Protein AF-A0A7S2EWA0-F1 (afdb_monomer_lite)

Foldseek 3Di:
DDDDDDDDDDDPPPPDDDDPDVVLVVLPPPDDPVDPPPCPPQAFAPPPPDDQVVCLPPQFQHATPVRHTLGQDPCRHPPCDPVNVVVVVVVCVVVVWDWDQDSRSNDIDTDDPLRVVLVVCVVVVHDSRPRDDPDDDDDDPDVVDDDPAPPPNVDDDDPCVVDPHPVVVVVVVVVVVCCVVVVDDVCCVVVVDVDPVVVVCVVVVPDPDDDDPDDPCVVVVVVVDPDDDDDDDDDDDDDDCQPPQADPPVLQDDPVVVVVQVVDDQVPRPVRPGRRDHDPDD

Secondary structure (DSSP, 8-state):
-----------S---PPPPPPHHHHHHTTSS--S---TTTTS-S----S--GGGGTTSSEEEE-TTS-EEEPPGGGSTTS-HHHHHHHHHHHHHHT-EEEEETTTTEEEEEPHHHHHHHHHHHTTS-SSTT--SS-----TTTTS--SS-TTTTSPPPGGGTSPPHHHHHHHHHHHHHHHTTSS-HHHHTTS-SSHHHHHHHHHT----------TTHHHHHHHS-PSS--PPP-PPPP-STT-SS--GGGSPPHHHHHHHHHS-TTT-TTTTPPP---S--

pLDDT: mean 79.08, std 14.12, range [32.75, 97.25]

Structure (mmCIF, N/CA/C/O backbone):
data_AF-A0A7S2EWA0-F1
#
_entry.id   AF-A0A7S2EWA0-F1
#
loop_
_atom_site.group_PDB
_atom_site.id
_atom_site.type_symbol
_atom_site.label_atom_id
_atom_site.label_alt_id
_atom_site.label_comp_id
_atom_site.label_asym_id
_atom_site.label_entity_id
_atom_site.label_seq_id
_atom_site.pdbx_PDB_ins_code
_atom_site.Cartn_x
_atom_site.Cartn_y
_atom_site.Cartn_z
_atom_site.occupancy
_atom_site.B_iso_or_equiv
_atom_site.auth_seq_id
_atom_site.auth_comp_id
_atom_site.auth_asym_id
_atom_site.auth_atom_id
_atom_site.pdbx_PDB_model_num
ATOM 1 N N . LYS A 1 1 ? 40.436 -30.927 36.018 1.00 39.81 1 LYS A N 1
ATOM 2 C CA . LYS A 1 1 ? 39.017 -31.352 35.899 1.00 39.81 1 LYS A CA 1
ATOM 3 C C . LYS A 1 1 ? 38.182 -30.257 36.559 1.00 39.81 1 LYS A C 1
ATOM 5 O O . LYS A 1 1 ? 38.238 -30.174 37.772 1.00 39.81 1 LYS A O 1
ATOM 10 N N . ALA A 1 2 ? 37.518 -29.340 35.874 1.00 38.59 2 ALA A N 1
ATOM 11 C CA . ALA A 1 2 ? 37.097 -29.286 34.483 1.00 38.59 2 ALA A CA 1
ATOM 12 C C . ALA A 1 2 ? 37.296 -27.857 33.948 1.00 38.59 2 ALA A C 1
ATOM 14 O O . ALA A 1 2 ? 37.004 -26.898 34.656 1.00 38.59 2 ALA A O 1
ATOM 15 N N . GLU A 1 3 ? 37.816 -27.757 32.730 1.00 32.75 3 GLU A N 1
ATOM 16 C CA . GLU A 1 3 ? 37.784 -26.552 31.903 1.00 32.75 3 GLU A CA 1
ATOM 17 C C . GLU A 1 3 ? 36.523 -26.650 31.039 1.00 32.75 3 GLU A C 1
ATOM 19 O O . GLU A 1 3 ? 36.230 -27.710 30.485 1.00 32.75 3 GLU A O 1
ATOM 24 N N . THR A 1 4 ? 35.740 -25.579 30.995 1.00 37.81 4 THR A N 1
ATOM 25 C CA . THR A 1 4 ? 34.587 -25.426 30.106 1.00 37.81 4 THR A CA 1
ATOM 26 C C . THR A 1 4 ? 35.035 -24.606 28.904 1.00 37.81 4 THR A C 1
ATOM 28 O O . THR A 1 4 ? 35.301 -23.414 29.044 1.00 37.81 4 THR A O 1
ATOM 31 N N . GLU A 1 5 ? 35.153 -25.260 27.750 1.00 37.62 5 GLU A N 1
ATOM 32 C CA . GLU A 1 5 ? 35.350 -24.630 26.444 1.00 37.62 5 GLU A CA 1
ATOM 33 C C . GLU A 1 5 ? 34.065 -23.898 26.026 1.00 37.62 5 GLU A C 1
ATOM 35 O O . GLU A 1 5 ? 32.998 -24.509 25.925 1.00 37.62 5 GLU A O 1
ATOM 40 N N . GLU A 1 6 ? 34.156 -22.589 25.783 1.00 35.62 6 GLU A N 1
ATOM 41 C CA . GLU A 1 6 ? 33.127 -21.850 25.051 1.00 35.62 6 GLU A CA 1
ATOM 42 C C . GLU A 1 6 ? 33.299 -22.097 23.549 1.00 35.62 6 GLU A C 1
ATOM 44 O O . GLU A 1 6 ? 34.328 -21.781 22.952 1.00 35.62 6 GLU A O 1
ATOM 49 N N . ALA A 1 7 ? 32.265 -22.674 22.940 1.00 35.41 7 ALA A N 1
ATOM 50 C CA . ALA A 1 7 ? 32.150 -22.840 21.503 1.00 35.41 7 ALA A CA 1
ATOM 51 C C . ALA A 1 7 ? 31.882 -21.478 20.842 1.00 35.41 7 ALA A C 1
ATOM 53 O O . ALA A 1 7 ? 30.796 -20.912 20.970 1.00 35.41 7 ALA A O 1
ATOM 54 N N . GLY A 1 8 ? 32.873 -20.966 20.112 1.00 34.00 8 GLY A N 1
ATOM 55 C CA . GLY A 1 8 ? 32.704 -19.837 19.203 1.00 34.00 8 GLY A CA 1
ATOM 56 C C . GLY A 1 8 ? 31.787 -20.218 18.041 1.00 34.00 8 GLY A C 1
ATOM 57 O O . GLY A 1 8 ? 32.149 -21.031 17.191 1.00 34.00 8 GLY A O 1
ATOM 58 N N . GLY A 1 9 ? 30.590 -19.634 18.007 1.00 33.09 9 GLY A N 1
ATOM 59 C CA . GLY A 1 9 ? 29.702 -19.689 16.851 1.00 33.09 9 GLY A CA 1
ATOM 60 C C . GLY A 1 9 ? 30.297 -18.883 15.698 1.00 33.09 9 GLY A C 1
ATOM 61 O O . GLY A 1 9 ? 30.418 -17.666 15.791 1.00 33.09 9 GLY A O 1
ATOM 62 N N . THR A 1 10 ? 30.680 -19.567 14.623 1.00 35.97 10 THR A N 1
ATOM 63 C CA . THR A 1 10 ? 31.026 -18.942 13.341 1.00 35.97 10 THR A CA 1
ATOM 64 C C . THR A 1 10 ? 29.726 -18.608 12.609 1.00 35.97 10 THR A C 1
ATOM 66 O O . THR A 1 10 ? 28.981 -19.506 12.221 1.00 35.97 10 THR A O 1
ATOM 69 N N . THR A 1 11 ? 29.432 -17.318 12.471 1.00 40.88 11 THR A N 1
ATOM 70 C CA . THR A 1 11 ? 28.410 -16.759 11.573 1.00 40.88 11 THR A CA 1
ATOM 71 C C . THR A 1 11 ? 28.793 -17.023 10.109 1.00 40.88 11 THR A C 1
ATOM 73 O O . THR A 1 11 ? 29.954 -16.802 9.760 1.00 40.88 11 THR A O 1
ATOM 76 N N . PRO A 1 12 ? 27.876 -17.478 9.236 1.00 46.16 12 PRO A N 1
ATOM 77 C CA . PRO A 1 12 ? 28.181 -17.805 7.846 1.00 46.16 12 PRO A CA 1
ATOM 78 C C . PRO A 1 12 ? 27.941 -16.609 6.903 1.00 46.16 12 PRO A C 1
ATOM 80 O O . PRO A 1 12 ? 27.354 -16.797 5.844 1.00 46.16 12 PRO A O 1
ATOM 83 N N . ASP A 1 13 ? 28.369 -15.398 7.274 1.00 45.06 13 ASP A N 1
ATOM 84 C CA . ASP A 1 13 ? 28.034 -14.171 6.520 1.00 45.06 13 ASP A CA 1
ATOM 85 C C . ASP A 1 13 ? 29.221 -13.543 5.756 1.00 45.06 13 ASP A C 1
ATOM 87 O O . ASP A 1 13 ? 29.047 -12.534 5.085 1.00 45.06 13 ASP A O 1
ATOM 91 N N . ASP A 1 14 ? 30.410 -14.158 5.767 1.00 44.66 14 ASP A N 1
ATOM 92 C CA . ASP A 1 14 ? 31.577 -13.713 4.972 1.00 44.66 14 ASP A CA 1
ATOM 93 C C . ASP A 1 14 ? 31.720 -14.491 3.643 1.00 44.66 14 ASP A C 1
ATOM 95 O O . ASP A 1 14 ? 32.821 -14.810 3.182 1.00 44.66 14 ASP A O 1
ATOM 99 N N . ALA A 1 15 ? 30.601 -14.836 3.001 1.00 48.00 15 ALA A N 1
ATOM 100 C CA . ALA A 1 15 ? 30.634 -15.291 1.615 1.00 48.00 15 ALA A CA 1
ATOM 101 C C . ALA A 1 15 ? 30.802 -14.059 0.717 1.00 48.00 15 ALA A C 1
ATOM 103 O O . ALA A 1 15 ? 29.851 -13.318 0.483 1.00 48.00 15 ALA A O 1
ATOM 104 N N . ALA A 1 16 ? 32.030 -13.826 0.244 1.00 55.06 16 ALA A N 1
ATOM 105 C CA . ALA A 1 16 ? 32.317 -12.803 -0.757 1.00 55.06 16 ALA A CA 1
ATOM 106 C C . ALA A 1 16 ? 31.292 -12.887 -1.908 1.00 55.06 16 ALA A C 1
ATOM 108 O O . ALA A 1 16 ? 30.987 -14.007 -2.341 1.00 55.06 16 ALA A O 1
ATOM 109 N N . PRO A 1 17 ? 30.770 -11.745 -2.402 1.00 57.91 17 PRO A N 1
ATOM 110 C CA . PRO A 1 17 ? 29.820 -11.756 -3.505 1.00 57.91 17 PRO A CA 1
ATOM 111 C C . PRO A 1 17 ? 30.426 -12.540 -4.674 1.00 57.91 17 PRO A C 1
ATOM 113 O O . PRO A 1 17 ? 31.646 -12.462 -4.889 1.00 57.91 17 PRO A O 1
ATOM 116 N N . PRO A 1 18 ? 29.616 -13.336 -5.398 1.00 59.69 18 PRO A N 1
ATOM 117 C CA . PRO A 1 18 ? 30.115 -14.078 -6.543 1.00 59.69 18 PRO A CA 1
ATOM 118 C C . PRO A 1 18 ? 30.836 -13.097 -7.475 1.00 59.69 18 PRO A C 1
ATOM 120 O O . PRO A 1 18 ? 30.351 -11.977 -7.668 1.00 59.69 18 PRO A O 1
ATOM 123 N N . PRO A 1 19 ? 32.018 -13.463 -8.007 1.00 56.72 19 PRO A N 1
ATOM 124 C CA . PRO A 1 19 ? 32.722 -12.582 -8.924 1.00 56.72 19 PRO A CA 1
ATOM 125 C C . PRO A 1 19 ? 31.764 -12.229 -10.066 1.00 56.72 19 PRO A C 1
ATOM 127 O O . PRO A 1 19 ? 31.051 -13.126 -10.528 1.00 56.72 19 PRO A O 1
ATOM 130 N N . PRO A 1 20 ? 31.720 -10.957 -10.509 1.00 58.78 20 PRO A N 1
ATOM 131 C CA . PRO A 1 20 ? 30.881 -10.590 -11.636 1.00 58.78 20 PRO A CA 1
ATOM 132 C C . PRO A 1 20 ? 31.238 -11.512 -12.793 1.00 58.78 20 PRO A C 1
ATOM 134 O O . PRO A 1 20 ? 32.424 -11.789 -13.019 1.00 58.78 20 PRO A O 1
ATOM 137 N N . ASP A 1 21 ? 30.219 -12.014 -13.491 1.00 62.12 21 ASP A N 1
ATOM 138 C CA . ASP A 1 21 ? 30.427 -12.877 -14.644 1.00 62.12 21 ASP A CA 1
ATOM 139 C C . ASP A 1 21 ? 31.506 -12.239 -15.534 1.00 62.12 21 ASP A C 1
ATOM 141 O O . ASP A 1 21 ? 31.417 -11.045 -15.843 1.00 62.12 21 ASP A O 1
ATOM 145 N N . PRO A 1 22 ? 32.548 -12.983 -15.949 1.00 60.91 22 PRO A N 1
ATOM 146 C CA . PRO A 1 22 ? 33.689 -12.408 -16.668 1.00 60.91 22 PRO A CA 1
ATOM 147 C C . PRO A 1 22 ? 33.265 -11.702 -17.967 1.00 60.91 22 PRO A C 1
ATOM 149 O O . PRO A 1 22 ? 33.970 -10.834 -18.472 1.00 60.91 22 PRO A O 1
ATOM 152 N N . ILE A 1 23 ? 32.083 -12.060 -18.475 1.00 61.06 23 ILE A N 1
ATOM 153 C CA . ILE A 1 23 ? 31.405 -11.445 -19.612 1.00 61.06 23 ILE A CA 1
ATOM 154 C C . ILE A 1 23 ? 30.889 -10.041 -19.251 1.00 61.06 23 ILE A C 1
ATOM 156 O O . ILE A 1 23 ? 31.161 -9.097 -19.983 1.00 61.06 23 ILE A O 1
ATOM 160 N N . ALA A 1 24 ? 30.218 -9.860 -18.109 1.00 61.16 24 ALA A N 1
ATOM 161 C CA . ALA A 1 24 ? 29.713 -8.554 -17.672 1.00 61.16 24 ALA A CA 1
ATOM 162 C C . ALA A 1 24 ? 30.854 -7.553 -17.411 1.00 61.16 24 ALA A C 1
ATOM 164 O O . ALA A 1 24 ? 30.761 -6.386 -17.788 1.00 61.16 24 ALA A O 1
ATOM 165 N N . ALA A 1 25 ? 31.975 -8.026 -16.855 1.00 61.41 25 ALA A N 1
ATOM 166 C CA . ALA A 1 25 ? 33.165 -7.205 -16.627 1.00 61.41 25 ALA A CA 1
ATOM 167 C C . ALA A 1 25 ? 33.810 -6.682 -17.926 1.00 61.41 25 ALA A C 1
ATOM 169 O O . ALA A 1 25 ? 34.388 -5.597 -17.929 1.00 61.41 25 ALA A O 1
ATOM 170 N N . ALA A 1 26 ? 33.696 -7.418 -19.037 1.00 64.19 26 ALA A N 1
ATOM 171 C CA . ALA A 1 26 ? 34.225 -6.994 -20.334 1.00 64.19 26 ALA A CA 1
ATOM 172 C C . ALA A 1 26 ? 33.401 -5.862 -20.979 1.00 64.19 26 ALA A C 1
ATOM 174 O O . ALA A 1 26 ? 33.935 -5.089 -21.774 1.00 64.19 26 ALA A O 1
ATOM 175 N N . TYR A 1 27 ? 32.119 -5.739 -20.624 1.00 64.81 27 TYR A N 1
ATOM 176 C CA . TYR A 1 27 ? 31.193 -4.766 -21.213 1.00 64.81 27 TYR A CA 1
ATOM 177 C C . TYR A 1 27 ? 31.048 -3.461 -20.411 1.00 64.81 27 TYR A C 1
ATOM 179 O O . TYR A 1 27 ? 30.561 -2.475 -20.964 1.00 64.81 27 TYR A O 1
ATOM 187 N N . LEU A 1 28 ? 31.559 -3.418 -19.175 1.00 61.00 28 LEU A N 1
ATOM 188 C CA . LEU A 1 28 ? 31.498 -2.283 -18.234 1.00 61.00 28 LEU A CA 1
ATOM 189 C C . LEU A 1 28 ? 32.084 -0.963 -18.777 1.00 61.00 28 LEU A C 1
ATOM 191 O O . LEU A 1 28 ? 31.733 0.118 -18.304 1.00 61.00 28 LEU A O 1
ATOM 195 N N . HIS A 1 29 ? 32.963 -1.031 -19.782 1.00 58.75 29 HIS A N 1
ATOM 196 C CA . HIS A 1 29 ? 33.688 0.125 -20.329 1.00 58.75 29 HIS A CA 1
ATOM 197 C C . HIS A 1 29 ? 33.687 0.195 -21.863 1.00 58.75 29 HIS A C 1
ATOM 199 O O . HIS A 1 29 ? 34.527 0.878 -22.444 1.00 58.75 29 HIS A O 1
ATOM 205 N N . ALA A 1 30 ? 32.793 -0.542 -22.531 1.00 63.09 30 ALA A N 1
ATOM 206 C CA . ALA A 1 30 ? 32.791 -0.610 -23.994 1.00 63.09 30 ALA A CA 1
ATOM 207 C C . ALA A 1 30 ? 32.140 0.614 -24.662 1.00 63.09 30 ALA A C 1
ATOM 209 O O . ALA A 1 30 ? 32.541 0.972 -25.767 1.00 63.09 30 ALA A O 1
ATOM 210 N N . ASP A 1 31 ? 31.180 1.260 -23.994 1.00 67.81 31 ASP A N 1
ATOM 211 C CA . ASP A 1 31 ? 30.503 2.444 -24.530 1.00 67.81 31 ASP A CA 1
ATOM 212 C C . ASP A 1 31 ? 30.828 3.688 -23.698 1.00 67.81 31 ASP A C 1
ATOM 214 O O . ASP A 1 31 ? 30.895 3.631 -22.465 1.00 67.81 31 ASP A O 1
ATOM 218 N N . ASP A 1 32 ? 30.982 4.820 -24.384 1.00 69.50 32 ASP A N 1
ATOM 219 C CA . ASP A 1 32 ? 31.054 6.136 -23.762 1.00 69.50 32 ASP A CA 1
ATOM 220 C C . ASP A 1 32 ? 29.651 6.564 -23.314 1.00 69.50 32 ASP A C 1
ATOM 222 O O . ASP A 1 32 ? 28.867 7.113 -24.079 1.00 69.50 32 ASP A O 1
ATOM 226 N N . LEU A 1 33 ? 29.315 6.240 -22.064 1.00 68.69 33 LEU A N 1
ATOM 227 C CA . LEU A 1 33 ? 28.058 6.636 -21.421 1.00 68.69 33 LEU A CA 1
ATOM 228 C C . LEU A 1 33 ? 28.175 7.995 -20.708 1.00 68.69 33 LEU A C 1
ATOM 230 O O . LEU A 1 33 ? 27.355 8.307 -19.845 1.00 68.69 33 LEU A O 1
ATOM 234 N N . SER A 1 34 ? 29.227 8.775 -20.986 1.00 70.94 34 SER A N 1
ATOM 235 C CA . SER A 1 34 ? 29.447 10.057 -20.310 1.00 70.94 34 SER A CA 1
ATOM 236 C C . SER A 1 34 ? 28.521 11.170 -20.808 1.00 70.94 34 SER A C 1
ATOM 238 O O . SER A 1 34 ? 28.293 12.131 -20.069 1.00 70.94 34 SER A O 1
ATOM 240 N N . SER A 1 35 ? 27.945 11.017 -22.005 1.00 66.81 35 SER A N 1
ATOM 241 C CA . SER A 1 35 ? 26.997 11.958 -22.599 1.00 66.81 35 SER A CA 1
ATOM 242 C C . SER A 1 35 ? 25.859 11.231 -23.320 1.00 66.81 35 SER A C 1
ATOM 244 O O . SER A 1 35 ? 26.094 10.314 -24.100 1.00 66.81 35 SER A O 1
ATOM 246 N N . ASP A 1 36 ? 24.624 11.660 -23.055 1.00 76.19 36 ASP A N 1
ATOM 247 C CA . ASP A 1 36 ? 23.405 11.236 -23.770 1.00 76.19 36 ASP A CA 1
ATOM 248 C C . ASP A 1 36 ? 23.073 12.199 -24.930 1.00 76.19 36 ASP A C 1
ATOM 250 O O . ASP A 1 36 ? 22.014 12.126 -25.550 1.00 76.19 36 ASP A O 1
ATOM 254 N N . ASP A 1 37 ? 23.971 13.148 -25.223 1.00 74.94 37 ASP A N 1
ATOM 255 C CA . ASP A 1 37 ? 23.777 14.095 -26.315 1.00 74.94 37 ASP A CA 1
ATOM 256 C C . ASP A 1 37 ? 23.928 13.383 -27.665 1.00 74.94 37 ASP A C 1
ATOM 258 O O . ASP A 1 37 ? 25.028 13.076 -28.124 1.00 74.94 37 ASP A O 1
ATOM 262 N N . GLU A 1 38 ? 22.799 13.173 -28.343 1.00 69.50 38 GLU A N 1
ATOM 263 C CA . GLU A 1 38 ? 22.748 12.491 -29.641 1.00 69.50 38 GLU A CA 1
ATOM 264 C C . GLU A 1 38 ? 23.637 13.174 -30.709 1.00 69.50 38 GLU A C 1
ATOM 266 O O . GLU A 1 38 ? 24.187 12.501 -31.584 1.00 69.50 38 GLU A O 1
ATOM 271 N N . ASP A 1 39 ? 23.816 14.500 -30.636 1.00 70.88 39 ASP A N 1
ATOM 272 C CA . ASP A 1 39 ? 24.563 15.328 -31.600 1.00 70.88 39 ASP A CA 1
ATOM 273 C C . ASP A 1 39 ? 25.733 16.095 -30.948 1.00 70.88 39 ASP A C 1
ATOM 275 O O . ASP A 1 39 ? 25.898 17.293 -31.175 1.00 70.88 39 ASP A O 1
ATOM 279 N N . GLU A 1 40 ? 26.562 15.421 -30.139 1.00 66.19 40 GLU A N 1
ATOM 280 C CA . GLU A 1 40 ? 27.720 16.044 -29.461 1.00 66.19 40 GLU A CA 1
ATOM 281 C C . GLU A 1 40 ? 28.653 16.791 -30.434 1.00 66.19 40 GLU A C 1
ATOM 283 O O . GLU A 1 40 ? 29.111 17.902 -30.164 1.00 66.19 40 GLU A O 1
ATOM 288 N N . ASN A 1 41 ? 28.901 16.203 -31.606 1.00 68.94 41 ASN A N 1
ATOM 289 C CA . ASN A 1 41 ? 29.810 16.769 -32.601 1.00 68.94 41 ASN A CA 1
ATOM 290 C C . ASN A 1 41 ? 29.127 17.744 -33.575 1.00 68.94 41 ASN A C 1
ATOM 292 O O . ASN A 1 41 ? 29.811 18.339 -34.409 1.00 68.94 41 ASN A O 1
ATOM 296 N N . GLY A 1 42 ? 27.801 17.910 -33.499 1.00 67.75 42 GLY A N 1
ATOM 297 C CA . GLY A 1 42 ? 27.056 18.786 -34.402 1.00 67.75 42 GLY A CA 1
ATOM 298 C C . GLY A 1 42 ? 27.126 18.367 -35.871 1.00 67.75 42 GLY A C 1
ATOM 299 O O . GLY A 1 42 ? 27.126 19.264 -36.704 1.00 67.75 42 GLY A O 1
ATOM 300 N N . VAL A 1 43 ? 27.265 17.062 -36.156 1.00 70.81 43 VAL A N 1
ATOM 301 C CA . VAL A 1 43 ? 27.477 16.462 -37.499 1.00 70.81 43 VAL A CA 1
ATOM 302 C C . VAL A 1 43 ? 26.170 15.892 -38.077 1.00 70.81 43 VAL A C 1
ATOM 304 O O . VAL A 1 43 ? 26.127 15.413 -39.213 1.00 70.81 43 VAL A O 1
ATOM 307 N N . GLN A 1 44 ? 25.093 15.880 -37.288 1.00 79.56 44 GLN A N 1
ATOM 308 C CA . GLN A 1 44 ? 23.816 15.322 -37.712 1.00 79.56 44 GLN A CA 1
ATOM 309 C C . GLN A 1 44 ? 23.010 16.265 -38.616 1.00 79.56 44 GLN A C 1
ATOM 311 O O . GLN A 1 44 ? 22.978 17.489 -38.465 1.00 79.56 44 GLN A O 1
ATOM 316 N N . ASN A 1 45 ? 22.253 15.658 -39.526 1.00 84.25 45 ASN A N 1
ATOM 317 C CA . ASN A 1 45 ? 21.347 16.356 -40.424 1.00 84.25 45 ASN A CA 1
ATOM 318 C C . ASN A 1 45 ? 20.158 17.013 -39.706 1.00 84.25 45 ASN A C 1
ATOM 320 O O . ASN A 1 45 ? 19.413 16.367 -38.972 1.00 84.25 45 ASN A O 1
ATOM 324 N N . ARG A 1 46 ? 19.890 18.291 -40.022 1.00 83.88 46 ARG A N 1
ATOM 325 C CA . ARG A 1 46 ? 18.845 19.114 -39.367 1.00 83.88 46 ARG A CA 1
ATOM 326 C C . ARG A 1 46 ? 17.576 19.319 -40.197 1.00 83.88 46 ARG A C 1
ATOM 328 O O . ARG A 1 46 ? 16.827 20.269 -39.980 1.00 83.88 46 ARG A O 1
ATOM 335 N N . ILE A 1 47 ? 17.306 18.421 -41.143 1.00 85.62 47 ILE A N 1
ATOM 336 C CA . ILE A 1 47 ? 16.149 18.491 -42.058 1.00 85.62 47 ILE A CA 1
ATOM 337 C C . ILE A 1 47 ? 14.786 18.328 -41.365 1.00 85.62 47 ILE A C 1
ATOM 339 O O . ILE A 1 47 ? 13.750 18.489 -42.006 1.00 85.62 47 ILE A O 1
ATOM 343 N N . GLY A 1 48 ? 14.765 18.044 -40.059 1.00 83.69 48 GLY A N 1
ATOM 344 C CA . GLY A 1 48 ? 13.542 17.851 -39.285 1.00 83.69 48 GLY A CA 1
ATOM 345 C C . GLY A 1 48 ? 12.708 16.675 -39.802 1.00 83.69 48 GLY A C 1
ATOM 346 O O . GLY A 1 48 ? 13.212 15.763 -40.454 1.00 83.69 48 GLY A O 1
ATOM 347 N N . ARG A 1 49 ? 11.398 16.687 -39.529 1.00 85.62 49 ARG A N 1
ATOM 348 C CA . ARG A 1 49 ? 10.461 15.641 -39.980 1.00 85.62 49 ARG A CA 1
ATOM 349 C C . ARG A 1 49 ? 9.972 15.897 -41.412 1.00 85.62 49 ARG A C 1
ATOM 351 O O . ARG A 1 49 ? 8.772 16.014 -41.656 1.00 85.62 49 ARG A O 1
ATOM 358 N N . VAL A 1 50 ? 10.908 16.021 -42.346 1.00 89.44 50 VAL A N 1
ATOM 359 C CA . VAL A 1 50 ? 10.633 16.197 -43.778 1.00 89.44 50 VAL A CA 1
ATOM 360 C C . VAL A 1 50 ? 10.686 14.836 -44.482 1.00 89.44 50 VAL A C 1
ATOM 362 O O . VAL A 1 50 ? 11.564 14.028 -44.179 1.00 89.44 50 VAL A O 1
ATOM 365 N N . PRO A 1 51 ? 9.760 14.536 -45.409 1.00 89.69 51 PRO A N 1
ATOM 366 C CA . PRO A 1 51 ? 9.808 13.292 -46.166 1.00 89.69 51 PRO A CA 1
ATOM 367 C C . PRO A 1 51 ? 11.102 13.150 -46.985 1.00 89.69 51 PRO A C 1
ATOM 369 O O . PRO A 1 51 ? 11.428 14.012 -47.798 1.00 89.69 51 PRO A O 1
ATOM 372 N N . LEU A 1 52 ? 11.806 12.026 -46.815 1.00 84.50 52 LEU A N 1
ATOM 373 C CA . LEU A 1 52 ? 13.112 11.788 -47.450 1.00 84.50 52 LEU A CA 1
ATOM 374 C C . LEU A 1 52 ? 13.058 11.684 -48.980 1.00 84.50 52 LEU A C 1
ATOM 376 O O . LEU A 1 52 ? 14.038 12.024 -49.632 1.00 84.50 52 LEU A O 1
ATOM 380 N N . HIS A 1 53 ? 11.912 11.302 -49.552 1.00 86.94 53 HIS A N 1
ATOM 381 C CA . HIS A 1 53 ? 11.756 11.149 -51.004 1.00 86.94 53 HIS A CA 1
ATOM 382 C C . HIS A 1 53 ? 11.981 12.452 -51.796 1.00 86.94 53 HIS A C 1
ATOM 384 O O . HIS A 1 53 ? 12.305 12.415 -52.976 1.00 86.94 53 HIS A O 1
ATOM 390 N N . TRP A 1 54 ? 11.861 13.627 -51.162 1.00 89.19 54 TRP A N 1
ATOM 391 C CA . TRP A 1 54 ? 12.203 14.906 -51.805 1.00 89.19 54 TRP A CA 1
ATOM 392 C C . TRP A 1 54 ? 13.689 15.050 -52.108 1.00 89.19 54 TRP A C 1
ATOM 394 O O . TRP A 1 54 ? 14.063 15.856 -52.954 1.00 89.19 54 TRP A O 1
ATOM 404 N N . TYR A 1 55 ? 14.528 14.274 -51.427 1.00 87.19 55 TYR A N 1
ATOM 405 C CA . TYR A 1 55 ? 15.955 14.241 -51.675 1.00 87.19 55 TYR A CA 1
ATOM 406 C C . TYR A 1 55 ? 16.346 13.156 -52.676 1.00 87.19 55 TYR A C 1
ATOM 408 O O . TYR A 1 55 ? 17.523 13.090 -53.004 1.00 87.19 55 TYR A O 1
ATOM 416 N N . ASP A 1 56 ? 15.431 12.325 -53.192 1.00 84.94 56 ASP A N 1
ATOM 417 C CA . ASP A 1 56 ? 15.762 11.190 -54.072 1.00 84.94 56 ASP A CA 1
ATOM 418 C C . ASP A 1 56 ? 16.506 11.629 -55.341 1.00 84.94 56 ASP A C 1
ATOM 420 O O . ASP A 1 56 ? 17.515 11.018 -55.692 1.00 84.94 56 ASP A O 1
ATOM 424 N N . GLU A 1 57 ? 16.083 12.741 -55.947 1.00 86.69 57 GLU A N 1
ATOM 425 C CA . GLU A 1 57 ? 16.689 13.33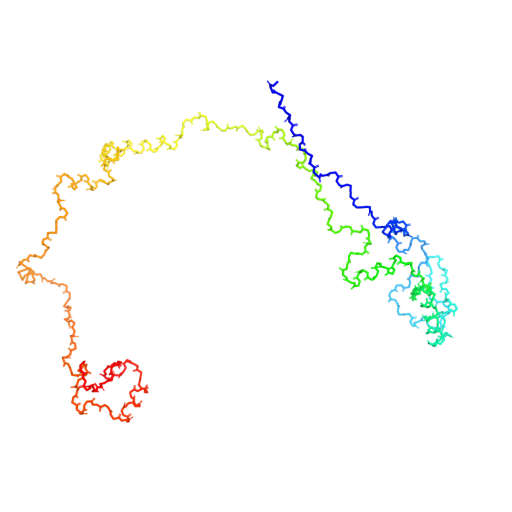0 -57.153 1.00 86.69 57 GLU A CA 1
ATOM 426 C C . GLU A 1 57 ? 17.995 14.101 -56.883 1.00 86.69 57 GLU A C 1
ATOM 428 O O . GLU A 1 57 ? 18.692 14.487 -57.821 1.00 86.69 57 GLU A O 1
ATOM 433 N N . TYR A 1 58 ? 18.340 14.343 -55.615 1.00 85.62 58 TYR A N 1
ATOM 434 C CA . TYR A 1 58 ? 19.517 15.117 -55.221 1.00 85.62 58 TYR A CA 1
ATOM 435 C C . TYR A 1 58 ? 20.663 14.217 -54.738 1.00 85.62 58 TYR A C 1
ATOM 437 O O . TYR A 1 58 ? 20.450 13.185 -54.104 1.00 85.62 58 TYR A O 1
ATOM 445 N N . ASP A 1 59 ? 21.906 14.657 -54.941 1.00 86.75 59 ASP A N 1
ATOM 446 C CA . ASP A 1 59 ? 23.110 13.909 -54.523 1.00 86.75 59 ASP A CA 1
ATOM 447 C C . ASP A 1 59 ? 23.384 13.947 -53.002 1.00 86.75 59 ASP A C 1
ATOM 449 O O . ASP A 1 59 ? 24.303 13.302 -52.497 1.00 86.75 59 ASP A O 1
ATOM 453 N N . HIS A 1 60 ? 22.614 14.733 -52.250 1.00 86.62 60 HIS A N 1
ATOM 454 C CA . HIS A 1 60 ? 22.797 14.962 -50.817 1.00 86.62 60 HIS A CA 1
ATOM 455 C C . HIS A 1 60 ? 21.449 14.933 -50.098 1.00 86.62 60 HIS A C 1
ATOM 457 O O . HIS A 1 60 ? 20.408 15.188 -50.706 1.00 86.62 60 HIS A O 1
ATOM 463 N N . ILE A 1 61 ? 21.477 14.634 -48.803 1.00 87.50 61 ILE A N 1
ATOM 464 C CA . ILE A 1 61 ? 20.316 14.706 -47.919 1.00 87.50 61 ILE A CA 1
ATOM 465 C C . ILE A 1 61 ? 20.606 15.828 -46.936 1.00 87.50 61 ILE A C 1
ATOM 467 O O . ILE A 1 61 ? 21.440 15.665 -46.061 1.00 87.50 61 ILE A O 1
ATOM 471 N N . GLY A 1 62 ? 19.947 16.975 -47.088 1.00 88.06 62 GLY A N 1
ATOM 472 C CA . GLY A 1 62 ? 20.064 18.063 -46.119 1.00 88.06 62 GLY A CA 1
ATOM 473 C C . GLY A 1 62 ? 21.444 18.708 -45.969 1.00 88.06 62 GLY A C 1
ATOM 474 O O . GLY A 1 62 ? 22.351 18.547 -46.785 1.00 88.06 62 GLY A O 1
ATOM 475 N N . TYR A 1 63 ? 21.566 19.483 -44.896 1.00 87.19 63 TYR A N 1
ATOM 476 C CA . TYR A 1 63 ? 22.782 20.190 -44.528 1.00 87.19 63 TYR A CA 1
ATOM 477 C C . TYR A 1 63 ? 23.064 20.001 -43.043 1.00 87.19 63 TYR A C 1
ATOM 479 O O . TYR A 1 63 ? 22.143 19.905 -42.223 1.00 87.19 63 TYR A O 1
ATOM 487 N N . ASP A 1 64 ? 24.351 20.010 -42.737 1.00 84.94 64 ASP A N 1
ATOM 488 C CA . ASP A 1 64 ? 24.890 19.997 -41.389 1.00 84.94 64 ASP A CA 1
ATOM 489 C C . ASP A 1 64 ? 24.758 21.375 -40.698 1.00 84.94 64 ASP A C 1
ATOM 491 O O . ASP A 1 64 ? 24.475 22.382 -41.357 1.00 84.94 64 ASP A O 1
ATOM 495 N N . MET A 1 65 ? 25.008 21.464 -39.383 1.00 83.00 65 MET A N 1
ATOM 496 C CA . MET A 1 65 ? 24.990 22.725 -38.615 1.00 83.00 65 MET A CA 1
ATOM 497 C C . MET A 1 65 ? 25.898 23.802 -39.232 1.00 83.00 65 MET A C 1
ATOM 499 O O . MET A 1 65 ? 25.592 24.994 -39.187 1.00 83.00 65 MET A O 1
ATOM 503 N N . THR A 1 66 ? 27.004 23.376 -39.840 1.00 84.50 66 THR A N 1
ATOM 504 C CA . THR A 1 66 ? 27.984 24.238 -40.515 1.00 84.50 66 THR A CA 1
ATOM 505 C C . THR A 1 66 ? 27.559 24.690 -41.919 1.00 84.50 66 THR A C 1
ATOM 507 O O . THR A 1 66 ? 28.230 25.524 -42.527 1.00 84.50 66 THR A O 1
ATOM 510 N N . GLY A 1 67 ? 26.456 24.155 -42.456 1.00 83.38 67 GLY A N 1
ATOM 511 C CA . GLY A 1 67 ? 26.015 24.375 -43.837 1.00 83.38 67 GLY A CA 1
ATOM 512 C C . GLY A 1 67 ? 26.706 23.473 -44.867 1.00 83.38 67 GLY A C 1
ATOM 513 O O . GLY A 1 67 ? 26.549 23.677 -46.073 1.00 83.38 67 GLY A O 1
ATOM 514 N N . SER A 1 68 ? 27.463 22.470 -44.416 1.00 86.88 68 SER A N 1
ATOM 515 C CA . SER A 1 68 ? 28.067 21.453 -45.281 1.00 86.88 68 SER A CA 1
ATOM 516 C C . SER A 1 68 ? 27.003 20.474 -45.786 1.00 86.88 68 SER A C 1
ATOM 518 O O . SER A 1 68 ? 26.089 20.107 -45.051 1.00 86.88 68 SER A O 1
ATOM 520 N N . LYS A 1 69 ? 27.093 20.052 -47.053 1.00 87.31 69 LYS A N 1
ATOM 521 C CA . LYS A 1 69 ? 26.159 19.074 -47.638 1.00 87.31 69 LYS A CA 1
ATOM 522 C C . LYS A 1 69 ? 26.450 17.686 -47.075 1.00 87.31 69 LYS A C 1
ATOM 524 O O . LYS A 1 69 ? 27.580 17.219 -47.216 1.00 87.31 69 LYS A O 1
ATOM 529 N N . VAL A 1 70 ? 25.441 17.001 -46.541 1.00 86.38 70 VAL A N 1
ATOM 530 C CA . VAL A 1 70 ? 25.580 15.582 -46.183 1.00 86.38 70 VAL A CA 1
ATOM 531 C C . VAL A 1 70 ? 25.359 14.745 -47.435 1.00 86.38 70 VAL A C 1
ATOM 533 O O . VAL A 1 70 ? 24.240 14.519 -47.897 1.00 86.38 70 VAL A O 1
ATOM 536 N N . ILE A 1 71 ? 26.479 14.375 -48.051 1.00 84.69 71 ILE A N 1
ATOM 537 C CA . ILE A 1 71 ? 26.521 13.639 -49.312 1.00 84.69 71 ILE A CA 1
ATOM 538 C C . ILE A 1 71 ? 25.963 12.239 -49.065 1.00 84.69 71 ILE A C 1
ATOM 540 O O . ILE A 1 71 ? 26.327 11.586 -48.086 1.00 84.69 71 ILE A O 1
ATOM 544 N N . LYS A 1 72 ? 25.098 11.762 -49.964 1.00 79.69 72 LYS A N 1
ATOM 545 C CA . LYS A 1 72 ? 24.679 10.362 -49.929 1.00 79.69 72 LYS A CA 1
ATOM 546 C C . LYS A 1 72 ? 25.928 9.507 -50.108 1.00 79.69 72 LYS A C 1
ATOM 548 O O . LYS A 1 72 ? 26.646 9.670 -51.094 1.00 79.69 72 LYS A O 1
ATOM 553 N N . SER A 1 73 ? 26.200 8.608 -49.165 1.00 71.25 73 SER A N 1
ATOM 554 C CA . SER A 1 73 ? 27.208 7.568 -49.380 1.00 71.25 73 SER A CA 1
ATOM 555 C C . SER A 1 73 ? 26.972 6.925 -50.751 1.00 71.25 73 SER A C 1
ATOM 557 O O . SER A 1 73 ? 25.826 6.793 -51.185 1.00 71.25 73 SER A O 1
ATOM 559 N N . ALA A 1 74 ? 28.036 6.548 -51.465 1.00 60.25 74 ALA A N 1
ATOM 560 C CA . ALA A 1 74 ? 27.902 5.878 -52.765 1.00 60.25 74 ALA A CA 1
ATOM 561 C C . ALA A 1 74 ? 27.006 4.626 -52.667 1.00 60.25 74 ALA A C 1
ATOM 563 O O . ALA A 1 74 ? 26.348 4.262 -53.639 1.00 60.25 74 ALA A O 1
ATOM 564 N N . THR A 1 75 ? 26.904 4.062 -51.457 1.00 56.00 75 THR A N 1
ATOM 565 C CA . THR A 1 75 ? 26.021 2.960 -51.085 1.00 56.00 75 THR A CA 1
ATOM 566 C C . THR A 1 75 ? 24.543 3.332 -50.878 1.00 56.00 75 THR A C 1
ATOM 568 O O . THR A 1 75 ? 23.664 2.482 -50.831 1.00 56.00 75 THR A O 1
ATOM 571 N N . GLY A 1 76 ? 24.227 4.620 -50.761 1.00 53.62 76 GLY A N 1
ATOM 572 C CA . GLY A 1 76 ? 22.883 5.165 -50.561 1.00 53.62 76 GLY A CA 1
ATOM 573 C C . GLY A 1 76 ? 22.227 5.793 -51.779 1.00 53.62 76 GLY A C 1
ATOM 574 O O . GLY A 1 76 ? 21.086 6.242 -51.680 1.00 53.62 76 GLY A O 1
ATOM 575 N N . SER A 1 77 ? 22.939 5.889 -52.898 1.00 51.03 77 SER A N 1
ATOM 576 C CA . SER A 1 77 ? 22.342 6.353 -54.146 1.00 51.03 77 SER A CA 1
ATOM 577 C C . SER A 1 77 ? 21.406 5.276 -54.706 1.00 51.03 77 SER A C 1
ATOM 579 O O . SER A 1 77 ? 21.565 4.094 -54.409 1.00 51.03 77 SER A O 1
ATOM 581 N N . ALA A 1 78 ? 20.435 5.672 -55.528 1.00 52.47 78 ALA A N 1
ATOM 582 C CA . ALA A 1 78 ? 19.459 4.809 -56.206 1.00 52.47 78 ALA A CA 1
ATOM 583 C C . ALA A 1 78 ? 20.068 3.734 -57.149 1.00 52.47 78 ALA A C 1
ATOM 585 O O . ALA A 1 78 ? 19.366 3.204 -58.005 1.00 52.47 78 ALA A O 1
ATOM 586 N N . ALA A 1 79 ? 21.365 3.445 -57.016 1.00 52.28 79 ALA A N 1
ATOM 587 C CA . ALA A 1 79 ? 22.162 2.532 -57.820 1.00 52.28 79 ALA A CA 1
ATOM 588 C C . ALA A 1 79 ? 22.535 1.220 -57.105 1.00 52.28 79 ALA A C 1
ATOM 590 O O . ALA A 1 79 ? 23.080 0.339 -57.760 1.00 52.28 79 ALA A O 1
ATOM 591 N N . GLU A 1 80 ? 22.266 1.062 -55.801 1.00 61.28 80 GLU A N 1
ATOM 592 C CA . GLU A 1 80 ? 22.360 -0.265 -55.177 1.00 61.28 80 GLU A CA 1
ATOM 593 C C . GLU A 1 80 ? 21.054 -1.020 -55.378 1.00 61.28 80 GLU A C 1
ATOM 595 O O . GLU A 1 80 ? 20.029 -0.716 -54.749 1.00 61.28 80 GLU A O 1
ATOM 600 N N . ASP A 1 81 ? 21.105 -2.013 -56.262 1.00 73.31 81 ASP A N 1
ATOM 601 C CA . ASP A 1 81 ? 19.996 -2.923 -56.477 1.00 73.31 81 ASP A CA 1
ATOM 602 C C . ASP A 1 81 ? 19.634 -3.604 -55.150 1.00 73.31 81 ASP A C 1
ATOM 604 O O . ASP A 1 81 ? 20.478 -3.884 -54.294 1.00 73.31 81 ASP A O 1
ATOM 608 N N . ALA A 1 82 ? 18.349 -3.918 -54.960 1.00 79.50 82 ALA A N 1
ATOM 609 C CA . ALA A 1 82 ? 17.893 -4.655 -53.777 1.00 79.50 82 ALA A CA 1
ATOM 610 C C . ALA A 1 82 ? 18.662 -5.981 -53.577 1.00 79.50 82 ALA A C 1
ATOM 612 O O . ALA A 1 82 ? 18.747 -6.480 -52.454 1.00 79.50 82 ALA A O 1
ATOM 613 N N . LEU A 1 83 ? 19.232 -6.514 -54.663 1.00 83.38 83 LEU A N 1
ATOM 614 C CA . LEU A 1 83 ? 20.100 -7.682 -54.682 1.00 83.38 83 LEU A CA 1
ATOM 615 C C . LEU A 1 83 ? 21.455 -7.419 -54.006 1.00 83.38 83 LEU A C 1
ATOM 617 O O . LEU A 1 83 ? 21.860 -8.209 -53.161 1.00 83.38 83 LEU A O 1
ATOM 621 N N . ASP A 1 84 ? 22.111 -6.296 -54.304 1.00 83.31 84 ASP A N 1
ATOM 622 C CA . ASP A 1 84 ? 23.410 -5.943 -53.717 1.00 83.31 84 ASP A CA 1
ATOM 623 C C . ASP A 1 84 ? 23.292 -5.725 -52.207 1.00 83.31 84 ASP A C 1
ATOM 625 O O . ASP A 1 84 ? 24.131 -6.181 -51.431 1.00 83.31 84 ASP A O 1
ATOM 629 N N . ARG A 1 85 ? 22.189 -5.107 -51.766 1.00 82.44 85 ARG A N 1
ATOM 630 C CA . ARG A 1 85 ? 21.876 -4.972 -50.338 1.00 82.44 85 ARG A CA 1
ATOM 631 C C . ARG A 1 85 ? 21.655 -6.326 -49.668 1.00 82.44 85 ARG A C 1
ATOM 633 O O . ARG A 1 85 ? 22.085 -6.527 -48.538 1.00 82.44 85 ARG A O 1
ATOM 640 N N . ALA A 1 86 ? 20.960 -7.244 -50.339 1.00 84.06 86 ALA A N 1
ATOM 641 C CA . ALA A 1 86 ? 20.716 -8.578 -49.803 1.00 84.06 86 ALA A CA 1
ATOM 642 C C . ALA A 1 86 ? 22.017 -9.384 -49.675 1.00 84.06 86 ALA A C 1
ATOM 644 O O . ALA A 1 86 ? 22.214 -10.027 -48.648 1.00 84.06 86 ALA A O 1
ATOM 645 N N . LEU A 1 87 ? 22.907 -9.292 -50.668 1.00 87.31 87 LEU A N 1
ATOM 646 C CA . LEU A 1 87 ? 24.224 -9.932 -50.639 1.00 87.31 87 LEU A CA 1
ATOM 647 C C . LEU A 1 87 ? 25.093 -9.372 -49.511 1.00 87.31 87 LEU A C 1
ATOM 649 O O . LEU A 1 87 ? 25.624 -10.143 -48.721 1.00 87.31 87 LEU A O 1
ATOM 653 N N . ARG A 1 88 ? 25.147 -8.045 -49.343 1.00 85.00 88 ARG A N 1
ATOM 654 C CA . ARG A 1 88 ? 25.873 -7.438 -48.216 1.00 85.00 88 ARG A CA 1
ATOM 655 C C . ARG A 1 88 ? 25.322 -7.851 -46.865 1.00 85.00 88 ARG A C 1
ATOM 657 O O . ARG A 1 88 ? 26.093 -8.190 -45.985 1.00 85.00 88 ARG A O 1
ATOM 664 N N . ASN A 1 89 ? 24.000 -7.897 -46.712 1.00 84.44 89 ASN A N 1
ATOM 665 C CA . ASN A 1 89 ? 23.397 -8.384 -45.473 1.00 84.44 89 ASN A CA 1
ATOM 666 C C . ASN A 1 89 ? 23.753 -9.857 -45.194 1.00 84.44 89 ASN A C 1
ATOM 668 O O . ASN A 1 89 ? 23.812 -10.261 -44.034 1.00 84.44 89 ASN A O 1
ATOM 672 N N . GLU A 1 90 ? 23.947 -10.678 -46.232 1.00 87.19 90 GLU A N 1
ATOM 673 C CA . GLU A 1 90 ? 24.394 -12.064 -46.084 1.00 87.19 90 GLU A CA 1
ATOM 674 C C . GLU A 1 90 ? 25.873 -12.146 -45.683 1.00 87.19 90 GLU A C 1
ATOM 676 O O . GLU A 1 90 ? 26.193 -12.883 -44.746 1.00 87.19 90 GLU A O 1
ATOM 681 N N . ASP A 1 91 ? 26.732 -11.347 -46.318 1.00 88.88 91 ASP A N 1
ATOM 682 C CA . ASP A 1 91 ? 28.161 -11.238 -46.008 1.00 88.88 91 ASP A CA 1
ATOM 683 C C . ASP A 1 91 ? 28.392 -10.675 -44.594 1.00 88.88 91 ASP A C 1
ATOM 685 O O . ASP A 1 91 ? 29.092 -11.285 -43.786 1.00 88.88 91 ASP A O 1
ATOM 689 N N . ASP A 1 92 ? 27.720 -9.579 -44.232 1.00 86.75 92 ASP A N 1
ATOM 690 C CA . ASP A 1 92 ? 27.770 -8.968 -42.898 1.00 86.75 92 ASP A CA 1
ATOM 691 C C . ASP A 1 92 ? 27.313 -9.962 -41.821 1.00 86.75 92 ASP A C 1
ATOM 693 O O . ASP A 1 92 ? 27.927 -10.079 -40.756 1.00 86.75 92 ASP A O 1
ATOM 697 N N . ARG A 1 93 ? 26.273 -10.756 -42.118 1.00 84.19 93 ARG A N 1
ATOM 698 C CA . ARG A 1 93 ? 25.809 -11.827 -41.227 1.00 84.19 93 ARG A CA 1
ATOM 699 C C . ARG A 1 93 ? 26.839 -12.947 -41.088 1.00 84.19 93 ARG A C 1
ATOM 701 O O . ARG A 1 93 ? 26.944 -13.513 -40.000 1.00 84.19 93 ARG A O 1
ATOM 708 N N . ALA A 1 94 ? 27.576 -13.282 -42.146 1.00 86.69 94 ALA A N 1
ATOM 709 C CA . ALA A 1 94 ? 28.656 -14.266 -42.090 1.00 86.69 94 ALA A CA 1
ATOM 710 C C . ALA A 1 94 ? 29.857 -13.758 -41.270 1.00 86.69 94 ALA A C 1
ATOM 712 O O . ALA A 1 94 ? 30.486 -14.540 -40.558 1.00 86.69 94 ALA A O 1
ATOM 713 N N . GLU A 1 95 ? 30.129 -12.452 -41.314 1.00 85.06 95 GLU A N 1
ATOM 714 C CA . GLU A 1 95 ? 31.162 -11.782 -40.512 1.00 85.06 95 GLU A CA 1
ATOM 715 C C . GLU A 1 95 ? 30.720 -11.462 -39.071 1.00 85.06 95 GLU A C 1
ATOM 717 O O . GLU A 1 95 ? 31.540 -11.038 -38.256 1.00 85.06 95 GLU A O 1
ATOM 722 N N . GLY A 1 96 ? 29.440 -11.668 -38.739 1.00 81.88 96 GLY A N 1
ATOM 723 C CA . GLY A 1 96 ? 28.874 -11.382 -37.418 1.00 81.88 96 GLY A CA 1
ATOM 724 C C . GLY A 1 96 ? 28.644 -9.893 -37.137 1.00 81.88 96 GLY A C 1
ATOM 725 O O . GLY A 1 96 ? 28.396 -9.527 -35.990 1.00 81.88 96 GLY A O 1
ATOM 726 N N . LYS A 1 97 ? 28.702 -9.034 -38.159 1.00 86.44 97 LYS A N 1
ATOM 727 C CA . LYS A 1 97 ? 28.476 -7.590 -38.043 1.00 86.44 97 LYS A CA 1
ATOM 728 C C . LYS A 1 97 ? 26.998 -7.278 -38.237 1.00 86.44 97 LYS A C 1
ATOM 730 O O . LYS A 1 97 ? 26.368 -7.735 -39.186 1.00 86.44 97 LYS A O 1
ATOM 735 N N . PHE A 1 98 ? 26.443 -6.453 -37.356 1.00 85.88 98 PHE A N 1
ATOM 736 C CA . PHE A 1 98 ? 25.084 -5.940 -37.510 1.00 85.88 98 PHE A CA 1
ATOM 737 C C . PHE A 1 98 ? 25.148 -4.495 -37.990 1.00 85.88 98 PHE A C 1
ATOM 739 O O . PHE A 1 98 ? 25.507 -3.602 -37.227 1.00 85.88 98 PHE A O 1
ATOM 746 N N . VAL A 1 99 ? 24.811 -4.270 -39.259 1.00 88.88 99 VAL A N 1
ATOM 747 C CA . VAL A 1 99 ? 24.833 -2.942 -39.881 1.00 88.88 99 VAL A CA 1
ATOM 748 C C . VAL A 1 99 ? 23.413 -2.389 -39.967 1.00 88.88 99 VAL A C 1
ATOM 750 O O . VAL A 1 99 ? 22.513 -3.027 -40.512 1.00 88.88 99 VAL A O 1
ATOM 753 N N . VAL A 1 100 ? 23.199 -1.191 -39.423 1.00 87.62 100 VAL A N 1
ATOM 754 C CA . VAL A 1 100 ? 21.925 -0.468 -39.482 1.00 87.62 100 VAL A CA 1
ATOM 755 C C . VAL A 1 100 ? 22.084 0.776 -40.347 1.00 87.62 100 VAL A C 1
ATOM 757 O O . VAL A 1 100 ? 22.997 1.582 -40.170 1.00 87.62 100 VAL A O 1
ATOM 760 N N . ARG A 1 101 ? 21.158 0.940 -41.292 1.00 85.12 101 ARG A N 1
ATOM 761 C CA . ARG A 1 101 ? 21.094 2.090 -42.195 1.00 85.12 101 ARG A CA 1
ATOM 762 C C . ARG A 1 101 ? 20.495 3.298 -41.471 1.00 85.12 101 ARG A C 1
ATOM 764 O O . ARG A 1 101 ? 19.300 3.307 -41.181 1.00 85.12 101 ARG A O 1
ATOM 771 N N . ASP A 1 102 ? 21.290 4.340 -41.253 1.00 86.44 102 ASP A N 1
ATOM 772 C CA . ASP A 1 102 ? 20.803 5.646 -40.806 1.00 86.44 102 ASP A CA 1
ATOM 773 C C . ASP A 1 102 ? 20.341 6.451 -42.030 1.00 86.44 102 ASP A C 1
ATOM 775 O O . ASP A 1 102 ? 21.144 6.945 -42.829 1.00 86.44 102 ASP A O 1
ATOM 779 N N . ALA A 1 103 ? 19.020 6.529 -42.206 1.00 83.00 103 ALA A N 1
ATOM 780 C CA . ALA A 1 103 ? 18.393 7.169 -43.359 1.00 83.00 103 ALA A CA 1
ATOM 781 C C . ALA A 1 103 ? 18.528 8.699 -43.349 1.00 83.00 103 ALA A C 1
ATOM 783 O O . ALA A 1 103 ? 18.508 9.312 -44.415 1.00 83.00 103 ALA A O 1
ATOM 784 N N . LEU A 1 104 ? 18.668 9.316 -42.170 1.00 82.69 104 LEU A N 1
ATOM 785 C CA . LEU A 1 104 ? 18.795 10.766 -42.052 1.00 82.69 104 LEU A CA 1
ATOM 786 C C . LEU A 1 104 ? 20.196 11.209 -42.448 1.00 82.69 104 LEU A C 1
ATOM 788 O O . LEU A 1 104 ? 20.322 12.113 -43.261 1.00 82.69 104 LEU A O 1
ATOM 792 N N . ASN A 1 105 ? 21.234 10.551 -41.931 1.00 82.00 105 ASN A N 1
ATOM 793 C CA . ASN A 1 105 ? 22.629 10.930 -42.188 1.00 82.00 105 ASN A CA 1
ATOM 794 C C . ASN A 1 105 ? 23.264 10.185 -43.375 1.00 82.00 105 ASN A C 1
ATOM 796 O O . ASN A 1 105 ? 24.460 10.325 -43.619 1.00 82.00 105 ASN A O 1
ATOM 800 N N . ALA A 1 106 ? 22.481 9.376 -44.099 1.00 79.69 106 ALA A N 1
ATOM 801 C CA . ALA A 1 106 ? 22.931 8.583 -45.245 1.00 79.69 106 ALA A CA 1
ATOM 802 C C . ALA A 1 106 ? 24.181 7.728 -44.955 1.00 79.69 106 ALA A C 1
ATOM 804 O O . ALA A 1 106 ? 25.024 7.536 -45.837 1.00 79.69 106 ALA A O 1
ATOM 805 N N . ARG A 1 107 ? 24.303 7.215 -43.725 1.00 82.31 107 ARG A N 1
ATOM 806 C CA . ARG A 1 107 ? 25.447 6.420 -43.254 1.00 82.31 107 ARG A CA 1
ATOM 807 C C . ARG A 1 107 ? 25.025 5.016 -42.835 1.00 82.31 107 ARG A C 1
ATOM 809 O O . ARG A 1 107 ? 23.865 4.783 -42.490 1.00 82.31 107 ARG A O 1
ATOM 816 N N . ASP A 1 108 ? 25.974 4.096 -42.890 1.00 85.88 108 ASP A N 1
ATOM 817 C CA . ASP A 1 108 ? 25.813 2.720 -42.425 1.00 85.88 108 ASP A CA 1
ATOM 818 C C . ASP A 1 108 ? 26.526 2.619 -41.075 1.00 85.88 108 ASP A C 1
ATOM 820 O O . ASP A 1 108 ? 27.727 2.879 -40.987 1.00 85.88 108 ASP A O 1
ATOM 824 N N . VAL A 1 109 ? 25.779 2.331 -40.009 1.00 86.44 109 VAL A N 1
ATOM 825 C CA . VAL A 1 109 ? 26.310 2.256 -38.642 1.00 86.44 109 VAL A CA 1
ATOM 826 C C . VAL A 1 109 ? 26.445 0.791 -38.255 1.00 86.44 109 VAL A C 1
ATOM 828 O O . VAL A 1 109 ? 25.462 0.053 -38.252 1.00 86.44 109 VAL A O 1
ATOM 831 N N . VAL A 1 110 ? 27.665 0.371 -37.925 1.00 89.88 110 VAL A N 1
ATOM 832 C CA . VAL A 1 110 ? 27.935 -0.965 -37.383 1.00 89.88 110 VAL A CA 1
ATOM 833 C C . VAL A 1 110 ? 27.652 -0.940 -35.884 1.00 89.88 110 VAL A C 1
ATOM 835 O O . VAL A 1 110 ? 28.220 -0.117 -35.168 1.00 89.88 110 VAL A O 1
ATOM 838 N N . LEU A 1 111 ? 26.780 -1.829 -35.415 1.00 88.38 111 LEU A N 1
ATOM 839 C CA . LEU A 1 111 ? 26.480 -1.981 -33.995 1.00 88.38 111 LEU A CA 1
ATOM 840 C C . LEU A 1 111 ? 27.604 -2.729 -33.281 1.00 88.38 111 LEU A C 1
ATOM 842 O O . LEU A 1 111 ? 28.158 -3.693 -33.813 1.00 88.38 111 LEU A O 1
ATOM 846 N N . THR A 1 112 ? 27.902 -2.312 -32.053 1.00 88.94 112 THR A N 1
ATOM 847 C CA . THR A 1 112 ? 28.818 -3.045 -31.172 1.00 88.94 112 THR A CA 1
ATOM 848 C C . THR A 1 112 ? 28.136 -4.293 -30.605 1.00 88.94 112 THR A C 1
ATOM 850 O O . THR A 1 112 ? 26.910 -4.345 -30.467 1.00 88.94 112 THR A O 1
ATOM 853 N N . ASP A 1 113 ? 28.919 -5.301 -30.215 1.00 86.06 113 ASP A N 1
ATOM 854 C CA . ASP A 1 113 ? 28.382 -6.537 -29.625 1.00 86.06 113 ASP A CA 1
ATOM 855 C C . ASP A 1 113 ? 27.515 -6.260 -28.382 1.00 86.06 113 ASP A C 1
ATOM 857 O O . ASP A 1 113 ? 26.464 -6.881 -28.200 1.00 86.06 113 ASP A O 1
ATOM 861 N N . ARG A 1 114 ? 27.903 -5.262 -27.572 1.00 85.38 114 ARG A N 1
ATOM 862 C CA . ARG A 1 114 ? 27.145 -4.801 -26.399 1.00 85.38 114 ARG A CA 1
ATOM 863 C C . ARG A 1 114 ? 25.787 -4.217 -26.784 1.00 85.38 114 ARG A C 1
ATOM 865 O O . ARG A 1 114 ? 24.784 -4.548 -26.157 1.00 85.38 114 ARG A O 1
ATOM 872 N N . GLN A 1 115 ? 25.731 -3.386 -27.826 1.00 87.50 115 GLN A N 1
ATOM 873 C CA . GLN A 1 115 ? 24.478 -2.811 -28.329 1.00 87.50 115 GLN A CA 1
ATOM 874 C C . GLN A 1 115 ? 23.534 -3.897 -28.857 1.00 87.50 115 GLN A C 1
ATOM 876 O O . GLN A 1 115 ? 22.327 -3.852 -28.617 1.00 87.50 115 GLN A O 1
ATOM 881 N N . VAL A 1 116 ? 24.071 -4.913 -29.536 1.00 89.31 116 VAL A N 1
ATOM 882 C CA . VAL A 1 116 ? 23.280 -6.058 -30.009 1.00 89.31 116 VAL A CA 1
ATOM 883 C C . VAL A 1 116 ? 22.729 -6.866 -28.832 1.00 89.31 116 VAL A C 1
ATOM 885 O O . VAL A 1 116 ? 21.562 -7.265 -28.850 1.00 89.31 116 VAL A O 1
ATOM 888 N N . GLU A 1 117 ? 23.530 -7.093 -27.790 1.00 87.81 117 GLU A N 1
ATOM 889 C CA . GLU A 1 117 ? 23.078 -7.771 -26.574 1.00 87.81 117 GLU A CA 1
ATOM 890 C C . GLU A 1 117 ? 21.993 -6.972 -25.836 1.00 87.81 117 GLU A C 1
ATOM 892 O O . GLU A 1 117 ? 20.969 -7.541 -25.453 1.00 87.81 117 GLU A O 1
ATOM 897 N N . LEU A 1 118 ? 22.170 -5.655 -25.711 1.00 89.75 118 LEU A N 1
ATOM 898 C CA . LEU A 1 118 ? 21.193 -4.724 -25.144 1.00 89.75 118 LEU A CA 1
ATOM 899 C C . LEU A 1 118 ? 19.840 -4.830 -25.865 1.00 89.75 118 LEU A C 1
ATOM 901 O O . LEU A 1 118 ? 18.808 -5.027 -25.223 1.00 89.75 118 LEU A O 1
ATOM 905 N N . ILE A 1 119 ? 19.843 -4.790 -27.203 1.00 91.38 119 ILE A N 1
ATOM 906 C CA . ILE A 1 119 ? 18.628 -4.934 -28.019 1.00 91.38 119 ILE A CA 1
ATOM 907 C C . ILE A 1 119 ? 17.957 -6.288 -27.762 1.00 91.38 119 ILE A C 1
ATOM 909 O O . ILE A 1 119 ? 16.743 -6.345 -27.552 1.00 91.38 119 ILE A O 1
ATOM 913 N N . ARG A 1 120 ? 18.727 -7.384 -27.742 1.00 92.44 120 ARG A N 1
ATOM 914 C CA . ARG A 1 120 ? 18.192 -8.728 -27.467 1.00 92.44 120 ARG A CA 1
ATOM 915 C C . ARG A 1 120 ? 17.562 -8.805 -26.077 1.00 92.44 120 ARG A C 1
ATOM 917 O O . ARG A 1 120 ? 16.462 -9.335 -25.942 1.00 92.44 120 ARG A O 1
ATOM 924 N N . ARG A 1 121 ? 18.223 -8.267 -25.050 1.00 91.50 121 ARG A N 1
ATOM 925 C CA . ARG A 1 121 ? 17.716 -8.246 -23.668 1.00 91.50 121 ARG A CA 1
ATOM 926 C C . ARG A 1 121 ? 16.411 -7.465 -23.560 1.00 91.50 121 ARG A C 1
ATOM 928 O O . ARG A 1 121 ? 15.452 -7.985 -22.993 1.00 91.50 121 ARG A O 1
ATOM 935 N N . VAL A 1 122 ? 16.338 -6.291 -24.187 1.00 93.88 122 VAL A N 1
ATOM 936 C CA . VAL A 1 122 ? 15.114 -5.476 -24.239 1.00 93.88 122 VAL A CA 1
ATOM 937 C C . VAL A 1 122 ? 13.978 -6.222 -24.946 1.00 93.88 122 VAL A C 1
ATOM 939 O O . VAL A 1 122 ? 12.861 -6.252 -24.435 1.00 93.88 122 VAL A O 1
ATOM 942 N N . GLN A 1 123 ? 14.249 -6.888 -26.075 1.00 95.12 123 GLN A N 1
ATOM 943 C CA . GLN A 1 123 ? 13.244 -7.698 -26.782 1.00 95.12 123 GLN A CA 1
ATOM 944 C C . GLN A 1 123 ? 12.716 -8.865 -25.938 1.00 95.12 123 GLN A C 1
ATOM 946 O O . GLN A 1 123 ? 11.539 -9.208 -26.028 1.00 95.12 123 GLN A O 1
ATOM 951 N N . MET A 1 124 ? 13.572 -9.466 -25.110 1.00 93.75 124 MET A N 1
ATOM 952 C CA . MET A 1 124 ? 13.205 -10.552 -24.198 1.00 93.75 124 MET A CA 1
ATOM 953 C C . MET A 1 124 ? 12.529 -10.063 -22.905 1.00 93.75 124 MET A C 1
ATOM 955 O O . MET A 1 124 ? 12.122 -10.889 -22.091 1.00 93.75 124 MET A O 1
ATOM 959 N N . GLY A 1 125 ? 12.406 -8.746 -22.694 1.00 92.00 125 GLY A N 1
ATOM 960 C CA . GLY A 1 125 ? 11.886 -8.168 -21.451 1.00 92.00 125 GLY A CA 1
ATOM 961 C C . GLY A 1 125 ? 12.828 -8.318 -20.250 1.00 92.00 125 GLY A C 1
ATOM 962 O O . GLY A 1 125 ? 12.381 -8.217 -19.110 1.00 92.00 125 GLY A O 1
ATOM 963 N N . ALA A 1 126 ? 14.116 -8.580 -20.492 1.00 89.88 126 ALA A N 1
ATOM 964 C CA . ALA A 1 126 ? 15.158 -8.605 -19.471 1.00 89.88 126 ALA A CA 1
ATOM 965 C C . ALA A 1 126 ? 15.716 -7.193 -19.213 1.00 89.88 126 ALA A C 1
ATOM 967 O O . ALA A 1 126 ? 15.448 -6.250 -19.961 1.00 89.88 126 ALA A O 1
ATOM 968 N N . TYR A 1 127 ? 16.526 -7.043 -18.162 1.00 90.06 127 TYR A N 1
ATOM 969 C CA . TYR A 1 127 ? 17.223 -5.786 -17.890 1.00 90.06 127 TYR A CA 1
ATOM 970 C C . TYR A 1 127 ? 18.168 -5.427 -19.034 1.00 90.06 127 TYR A C 1
ATOM 972 O O . TYR A 1 127 ? 18.901 -6.277 -19.541 1.00 90.06 127 TYR A O 1
ATOM 980 N N . ALA A 1 128 ? 18.124 -4.154 -19.422 1.00 87.81 128 ALA A N 1
ATOM 981 C CA . ALA A 1 128 ? 18.819 -3.631 -20.584 1.00 87.81 128 ALA A CA 1
ATOM 982 C C . ALA A 1 128 ? 20.344 -3.789 -20.424 1.00 87.81 128 ALA A C 1
ATOM 984 O O . ALA A 1 128 ? 21.000 -4.445 -21.234 1.00 87.81 128 ALA A O 1
ATOM 985 N N . HIS A 1 129 ? 20.894 -3.277 -19.323 1.00 85.75 129 HIS A N 1
ATOM 986 C CA . HIS A 1 129 ? 22.310 -3.434 -19.019 1.00 85.75 129 HIS A CA 1
ATOM 987 C C . HIS A 1 129 ? 22.618 -4.855 -18.532 1.00 85.75 129 HIS A C 1
ATOM 989 O O . HIS A 1 129 ? 21.978 -5.318 -17.583 1.00 85.75 129 HIS A O 1
ATOM 995 N N . PRO A 1 130 ? 23.629 -5.529 -19.117 1.00 82.56 130 PRO A N 1
ATOM 996 C CA . PRO A 1 130 ? 24.082 -6.835 -18.651 1.00 82.56 130 PRO A CA 1
ATOM 997 C C . PRO A 1 130 ? 24.497 -6.884 -17.187 1.00 82.56 130 PRO A C 1
ATOM 999 O O . PRO A 1 130 ? 24.327 -7.904 -16.531 1.00 82.56 130 PRO A O 1
ATOM 1002 N N . GLU A 1 131 ? 25.006 -5.759 -16.705 1.00 81.44 131 GLU A N 1
ATOM 1003 C CA . GLU A 1 131 ? 25.573 -5.568 -15.374 1.00 81.44 131 GLU A CA 1
ATOM 1004 C C . GLU A 1 131 ? 24.508 -5.262 -14.311 1.00 81.44 131 GLU A C 1
ATOM 1006 O O . GLU A 1 131 ? 24.822 -5.199 -13.126 1.00 81.44 131 GLU A O 1
ATOM 1011 N N . HIS A 1 132 ? 23.254 -5.028 -14.713 1.00 85.81 132 HIS A N 1
ATOM 1012 C CA . HIS A 1 132 ? 22.207 -4.645 -13.777 1.00 85.81 132 HIS A CA 1
ATOM 1013 C C . HIS A 1 132 ? 21.772 -5.836 -12.916 1.00 85.81 132 HIS A C 1
ATOM 1015 O O . HIS A 1 132 ? 21.103 -6.762 -13.385 1.00 85.81 132 HIS A O 1
ATOM 1021 N N . GLU A 1 133 ? 22.084 -5.757 -11.626 1.00 84.88 133 GLU A N 1
ATOM 1022 C CA . GLU A 1 133 ? 21.632 -6.710 -10.623 1.00 84.88 133 GLU A CA 1
ATOM 1023 C C . GLU A 1 133 ? 20.181 -6.418 -10.212 1.00 84.88 133 GLU A C 1
ATOM 1025 O O . GLU A 1 133 ? 19.851 -5.361 -9.680 1.00 84.88 133 GLU A O 1
ATOM 1030 N N . ALA A 1 134 ? 19.284 -7.369 -10.475 1.00 88.19 134 ALA A N 1
ATOM 1031 C CA . ALA A 1 134 ? 17.855 -7.241 -10.176 1.00 88.19 134 ALA A CA 1
ATOM 1032 C C . ALA A 1 134 ? 17.534 -7.296 -8.675 1.00 88.19 134 ALA A C 1
ATOM 1034 O O . ALA A 1 134 ? 16.512 -6.775 -8.223 1.00 88.19 134 ALA A O 1
ATOM 1035 N N . HIS A 1 135 ? 18.388 -7.985 -7.923 1.00 89.12 135 HIS A N 1
ATOM 1036 C CA . HIS A 1 135 ? 18.179 -8.325 -6.525 1.00 89.12 135 HIS A CA 1
ATOM 1037 C C . HIS A 1 135 ? 19.434 -7.997 -5.714 1.00 89.12 135 HIS A C 1
ATOM 1039 O O . HIS A 1 135 ? 20.063 -8.918 -5.201 1.00 89.12 135 HIS A O 1
ATOM 1045 N N . PRO A 1 136 ? 19.814 -6.710 -5.614 1.00 89.38 136 PRO A N 1
ATOM 1046 C CA . PRO A 1 136 ? 20.913 -6.325 -4.747 1.00 89.38 136 PRO A CA 1
ATOM 1047 C C . PRO A 1 136 ? 20.521 -6.573 -3.288 1.00 89.38 136 PRO A C 1
ATOM 1049 O O . PRO A 1 136 ? 19.355 -6.410 -2.904 1.00 89.38 136 PRO A O 1
ATOM 1052 N N . ASP A 1 137 ? 21.502 -6.928 -2.465 1.00 90.69 137 ASP A N 1
ATOM 1053 C CA . ASP A 1 137 ? 21.286 -7.096 -1.034 1.00 90.69 137 ASP A CA 1
ATOM 1054 C C . ASP A 1 137 ? 20.809 -5.786 -0.394 1.00 90.69 137 ASP A C 1
ATOM 1056 O O . ASP A 1 137 ? 21.283 -4.687 -0.703 1.00 90.69 137 ASP A O 1
ATOM 1060 N N . TYR A 1 138 ? 19.842 -5.897 0.519 1.00 89.00 138 TYR A N 1
ATOM 1061 C CA . TYR A 1 138 ? 19.318 -4.734 1.225 1.00 89.00 138 TYR A CA 1
ATOM 1062 C C . TYR A 1 138 ? 20.384 -4.166 2.170 1.00 89.00 138 TYR A C 1
ATOM 1064 O O . TYR A 1 138 ? 20.691 -4.748 3.211 1.00 89.00 138 TYR A O 1
ATOM 1072 N N . VAL A 1 139 ? 20.916 -2.993 1.824 1.00 89.19 139 VAL A N 1
ATOM 1073 C CA . VAL A 1 139 ? 21.854 -2.255 2.674 1.00 89.19 139 VAL A CA 1
ATOM 1074 C C . VAL A 1 139 ? 21.075 -1.365 3.634 1.00 89.19 139 VAL A C 1
ATOM 1076 O O . VAL A 1 139 ? 20.468 -0.367 3.240 1.00 89.19 139 VAL A O 1
ATOM 1079 N N . ASP A 1 140 ? 21.125 -1.705 4.919 1.00 89.50 140 ASP A N 1
ATOM 1080 C CA . ASP A 1 140 ? 20.479 -0.919 5.961 1.00 89.50 140 ASP A CA 1
ATOM 1081 C C . ASP A 1 140 ? 21.285 0.340 6.330 1.00 89.50 140 ASP A C 1
ATOM 1083 O O . ASP A 1 140 ? 22.069 0.365 7.280 1.00 89.50 140 ASP A O 1
ATOM 1087 N N . TYR A 1 141 ? 21.076 1.414 5.571 1.00 88.38 141 TYR A N 1
ATOM 1088 C CA . TYR A 1 141 ? 21.745 2.699 5.792 1.00 88.38 141 TYR A CA 1
ATOM 1089 C C . TYR A 1 141 ? 21.178 3.505 6.974 1.00 88.38 141 TYR A C 1
ATOM 1091 O O . TYR A 1 141 ? 21.828 4.447 7.428 1.00 88.38 141 TYR A O 1
ATOM 1099 N N . TYR A 1 142 ? 19.971 3.184 7.457 1.00 86.38 142 TYR A N 1
ATOM 1100 C CA . TYR A 1 142 ? 19.287 3.961 8.498 1.00 86.38 142 TYR A CA 1
ATOM 1101 C C . TYR A 1 142 ? 19.286 3.240 9.847 1.00 86.38 142 TYR A C 1
ATOM 1103 O O . TYR A 1 142 ? 19.791 3.783 10.829 1.00 86.38 142 TYR A O 1
ATOM 1111 N N . SER A 1 143 ? 18.762 2.012 9.917 1.00 87.44 143 SER A N 1
ATOM 1112 C CA . SER A 1 143 ? 18.660 1.270 11.182 1.00 87.44 143 SER A CA 1
ATOM 1113 C C . SER A 1 143 ? 19.974 0.644 11.650 1.00 87.44 143 SER A C 1
ATOM 1115 O O . SER A 1 143 ? 20.060 0.253 12.816 1.00 87.44 143 SER A O 1
ATOM 1117 N N . GLY A 1 144 ? 21.028 0.649 10.827 1.00 87.81 144 GLY A N 1
ATOM 1118 C CA . GLY A 1 144 ? 22.376 0.258 11.249 1.00 87.81 144 GLY A CA 1
ATOM 1119 C C . GLY A 1 144 ? 22.950 1.138 12.372 1.00 87.81 144 GLY A C 1
ATOM 1120 O O . GLY A 1 144 ? 23.827 0.703 13.120 1.00 87.81 144 GLY A O 1
ATOM 1121 N N . VAL A 1 145 ? 22.437 2.364 12.539 1.00 87.81 145 VAL A N 1
ATOM 1122 C CA . VAL A 1 145 ? 22.831 3.272 13.623 1.00 87.81 145 VAL A CA 1
ATOM 1123 C C . VAL A 1 145 ? 21.708 3.345 14.665 1.00 87.81 145 VAL A C 1
ATOM 1125 O O . VAL A 1 145 ? 20.678 3.966 14.409 1.00 87.81 145 VAL A O 1
ATOM 1128 N N . PRO A 1 146 ? 21.879 2.765 15.870 1.00 88.19 146 PRO A N 1
ATOM 1129 C CA . PRO A 1 146 ? 20.830 2.794 16.881 1.00 88.19 146 PRO A CA 1
ATOM 1130 C C . PRO A 1 146 ? 20.601 4.213 17.419 1.00 88.19 146 PRO A C 1
ATOM 1132 O O . PRO A 1 146 ? 21.533 4.908 17.842 1.00 88.19 146 PRO A O 1
ATOM 1135 N N . GLU A 1 147 ? 19.334 4.626 17.472 1.00 88.56 147 GLU A N 1
ATOM 1136 C CA . GLU A 1 147 ? 18.930 5.905 18.056 1.00 88.56 147 GLU A CA 1
ATOM 1137 C C . GLU A 1 147 ? 19.082 5.880 19.589 1.00 88.56 147 GLU A C 1
ATOM 1139 O O . GLU A 1 147 ? 18.487 5.064 20.293 1.00 88.56 147 GLU A O 1
ATOM 1144 N N . LYS A 1 148 ? 19.877 6.807 20.137 1.00 88.81 148 LYS A N 1
ATOM 1145 C CA . LYS A 1 148 ? 20.157 6.895 21.588 1.00 88.81 148 LYS A CA 1
ATOM 1146 C C . LYS A 1 148 ? 19.024 7.529 22.398 1.00 88.81 148 LYS A C 1
ATOM 1148 O O . LYS A 1 148 ? 18.982 7.393 23.619 1.00 88.81 148 LYS A O 1
ATOM 1153 N N . SER A 1 149 ? 18.135 8.263 21.742 1.00 88.81 149 SER A N 1
ATOM 1154 C CA . SER A 1 149 ? 17.038 9.002 22.361 1.00 88.81 149 SER A CA 1
ATOM 1155 C C . SER A 1 149 ? 15.738 8.675 21.652 1.00 88.81 149 SER A C 1
ATOM 1157 O O . SER A 1 149 ? 15.721 8.602 20.431 1.00 88.81 149 SER A O 1
ATOM 1159 N N . GLY A 1 150 ? 14.635 8.566 22.394 1.00 87.38 150 GLY A N 1
ATOM 1160 C CA . GLY A 1 150 ? 13.325 8.459 21.758 1.00 87.38 150 GLY A CA 1
ATOM 1161 C C . GLY A 1 150 ? 13.007 9.706 20.926 1.00 87.38 150 GLY A C 1
ATOM 1162 O O . GLY A 1 150 ? 13.327 10.827 21.334 1.00 87.38 150 GLY A O 1
ATOM 1163 N N . LEU A 1 151 ? 12.312 9.504 19.805 1.00 86.88 151 LEU A N 1
ATOM 1164 C CA . LEU A 1 151 ? 11.902 10.544 18.850 1.00 86.88 151 LEU A CA 1
ATOM 1165 C C . LEU A 1 151 ? 11.224 11.761 19.506 1.00 86.88 151 LEU A C 1
ATOM 1167 O O . LEU A 1 151 ? 11.391 12.888 19.058 1.00 86.88 151 LEU A O 1
ATOM 1171 N N . ASN A 1 152 ? 10.474 11.547 20.595 1.00 87.00 152 ASN A N 1
ATOM 1172 C CA . ASN A 1 152 ? 9.756 12.600 21.321 1.00 87.00 152 ASN A CA 1
ATOM 1173 C C . ASN A 1 152 ? 10.318 12.863 22.731 1.00 87.00 152 ASN A C 1
ATOM 1175 O O . ASN A 1 152 ? 9.582 13.188 23.664 1.00 87.00 152 ASN A O 1
ATOM 1179 N N . SER A 1 153 ? 11.626 12.685 22.910 1.00 85.00 153 SER A N 1
ATOM 1180 C CA . SER A 1 153 ? 12.317 12.922 24.187 1.00 85.00 153 SER A CA 1
ATOM 1181 C C . SER A 1 153 ? 12.212 14.371 24.692 1.00 85.00 153 SER A C 1
ATOM 1183 O O . SER A 1 153 ? 12.302 14.601 25.896 1.00 85.00 153 SER A O 1
ATOM 1185 N N . GLY A 1 154 ? 11.953 15.339 23.806 1.00 86.38 154 GLY A N 1
ATOM 1186 C CA . GLY A 1 154 ? 11.721 16.744 24.164 1.00 86.38 154 GLY A CA 1
ATOM 1187 C C . GLY A 1 154 ? 10.338 17.047 24.759 1.00 86.38 154 GLY A C 1
ATOM 1188 O O . GLY A 1 154 ? 10.140 18.128 25.313 1.00 86.38 154 GLY A O 1
ATOM 1189 N N . ALA A 1 155 ? 9.368 16.128 24.682 1.00 90.50 155 ALA A N 1
ATOM 1190 C CA . ALA A 1 155 ? 8.049 16.349 25.268 1.00 90.50 155 ALA A CA 1
ATOM 1191 C C . ALA A 1 155 ? 8.044 16.051 26.772 1.00 90.50 155 ALA A C 1
ATOM 1193 O O . ALA A 1 155 ? 8.168 14.906 27.213 1.00 90.50 155 ALA A O 1
ATOM 1194 N N . HIS A 1 156 ? 7.812 17.087 27.578 1.00 91.12 156 HIS A N 1
ATOM 1195 C CA . HIS A 1 156 ? 7.640 16.914 29.015 1.00 91.12 156 HIS A CA 1
ATOM 1196 C C . HIS A 1 156 ? 6.356 16.127 29.337 1.00 91.12 156 HIS A C 1
ATOM 1198 O O . HIS A 1 156 ? 5.278 16.446 28.822 1.00 91.12 156 HIS A O 1
ATOM 1204 N N . PRO A 1 157 ? 6.421 15.119 30.227 1.00 90.62 157 PRO A N 1
ATOM 1205 C CA . PRO A 1 157 ? 5.245 14.351 30.609 1.00 90.62 157 PRO A CA 1
ATOM 1206 C C . PRO A 1 157 ? 4.237 15.219 31.384 1.00 90.62 157 PRO A C 1
ATOM 1208 O O . PRO A 1 157 ? 4.625 15.996 32.261 1.00 90.62 157 PRO A O 1
ATOM 1211 N N . PRO A 1 158 ? 2.921 15.070 31.137 1.00 92.62 158 PRO A N 1
ATOM 1212 C CA . PRO A 1 158 ? 1.912 15.827 31.866 1.00 92.62 158 PRO A CA 1
ATOM 1213 C C . PRO A 1 158 ? 1.824 15.374 33.328 1.00 92.62 158 PRO A C 1
ATOM 1215 O O . PRO A 1 158 ? 1.922 14.183 33.635 1.00 92.62 158 PRO A O 1
ATOM 1218 N N . LYS A 1 159 ? 1.508 16.314 34.232 1.00 94.62 159 LYS A N 1
ATOM 1219 C CA . LYS A 1 159 ? 1.378 16.074 35.685 1.00 94.62 159 LYS A CA 1
ATOM 1220 C C . LYS A 1 159 ? 0.439 14.912 36.038 1.00 94.62 159 LYS A C 1
ATOM 1222 O O . LYS A 1 159 ? 0.644 14.230 37.037 1.00 94.62 159 LYS A O 1
ATOM 1227 N N . ALA A 1 160 ? -0.573 14.668 35.204 1.00 92.81 160 ALA A N 1
ATOM 1228 C CA . ALA A 1 160 ? -1.540 13.587 35.377 1.00 92.81 160 ALA A CA 1
ATOM 1229 C C . ALA A 1 160 ? -0.915 12.180 35.375 1.00 92.81 160 ALA A C 1
ATOM 1231 O O . ALA A 1 160 ? -1.522 11.281 35.939 1.00 92.81 160 ALA A O 1
ATOM 1232 N N . ARG A 1 161 ? 0.274 11.982 34.781 1.00 92.62 161 ARG A N 1
ATOM 1233 C CA . ARG A 1 161 ? 0.993 10.695 34.840 1.00 92.62 161 ARG A CA 1
ATOM 1234 C C . ARG A 1 161 ? 1.581 10.404 36.224 1.00 92.62 161 ARG A C 1
ATOM 1236 O O . ARG A 1 161 ? 1.794 9.247 36.552 1.00 92.62 161 ARG A O 1
ATOM 1243 N N . PHE A 1 162 ? 1.828 11.443 37.022 1.00 95.38 162 PHE A N 1
ATOM 1244 C CA . PHE A 1 162 ? 2.433 11.332 38.354 1.00 95.38 162 PHE A CA 1
ATOM 1245 C C . PHE A 1 162 ? 1.412 11.451 39.491 1.00 95.38 162 PHE A C 1
ATOM 1247 O O . PHE A 1 162 ? 1.726 11.149 40.637 1.00 95.38 162 PHE A O 1
ATOM 1254 N N . GLN A 1 163 ? 0.203 11.938 39.203 1.00 95.12 163 GLN A N 1
ATOM 1255 C CA . GLN A 1 163 ? -0.859 12.100 40.194 1.00 95.12 163 GLN A CA 1
ATOM 1256 C C . GLN A 1 163 ? -1.896 10.976 40.088 1.00 95.12 163 GLN A C 1
ATOM 1258 O O . GLN A 1 163 ? -2.123 10.466 38.991 1.00 95.12 163 GLN A O 1
ATOM 1263 N N . PRO A 1 164 ? -2.597 10.642 41.187 1.00 95.31 164 PRO A N 1
ATOM 1264 C CA . PRO A 1 164 ? -3.744 9.742 41.136 1.00 95.31 164 PRO A CA 1
ATOM 1265 C C . PRO A 1 164 ? -4.791 10.187 40.110 1.00 95.31 164 PRO A C 1
ATOM 1267 O O . PRO A 1 164 ? -4.970 11.383 39.837 1.00 95.31 164 PRO A O 1
ATOM 1270 N N . SER A 1 165 ? -5.517 9.223 39.546 1.00 96.31 165 SER A N 1
ATOM 1271 C CA . SER A 1 165 ? -6.352 9.488 38.382 1.00 96.31 165 SER A CA 1
ATOM 1272 C C . SER A 1 165 ? -7.586 10.348 38.725 1.00 96.31 165 SER A C 1
ATOM 1274 O O . SER A 1 165 ? -8.358 10.090 39.652 1.00 96.31 165 SER A O 1
ATOM 1276 N N . ARG A 1 166 ? -7.817 11.413 37.941 1.00 93.94 166 ARG A N 1
ATOM 1277 C CA . ARG A 1 166 ? -8.981 12.307 38.131 1.00 93.94 166 ARG A CA 1
ATOM 1278 C C . ARG A 1 166 ? -10.313 11.609 37.835 1.00 93.94 166 ARG A C 1
ATOM 1280 O O . ARG A 1 166 ? -11.332 11.972 38.423 1.00 93.94 166 ARG A O 1
ATOM 1287 N N . ARG A 1 167 ? -10.312 10.637 36.915 1.00 94.94 167 ARG A N 1
ATOM 1288 C CA . ARG A 1 167 ? -11.511 9.886 36.508 1.00 94.94 167 ARG A CA 1
ATOM 1289 C C . ARG A 1 167 ? -11.988 8.952 37.611 1.00 94.94 167 ARG A C 1
ATOM 1291 O O . ARG A 1 167 ? -13.173 8.960 37.921 1.00 94.94 167 ARG A O 1
ATOM 1298 N N . GLU A 1 168 ? -11.076 8.233 38.252 1.00 96.19 168 GLU A N 1
ATOM 1299 C CA . GLU A 1 168 ? -11.392 7.384 39.401 1.00 96.19 168 GLU A CA 1
ATOM 1300 C C . GLU A 1 168 ? -11.957 8.213 40.553 1.00 96.19 168 GLU A C 1
ATOM 1302 O O . GLU A 1 168 ? -13.033 7.908 41.058 1.00 96.19 168 GLU A O 1
ATOM 1307 N N . LYS A 1 169 ? -11.335 9.358 40.872 1.00 96.62 169 LYS A N 1
ATOM 1308 C CA . LYS A 1 169 ? -11.885 10.295 41.864 1.00 96.62 169 LYS A CA 1
ATOM 1309 C C . LYS A 1 169 ? -13.325 10.715 41.536 1.00 96.62 169 LYS A C 1
ATOM 1311 O O . LYS A 1 169 ? -14.161 10.813 42.434 1.00 96.62 169 LYS A O 1
ATOM 1316 N N . MET A 1 170 ? -13.633 10.968 40.261 1.00 97.25 170 MET A N 1
ATOM 1317 C CA . MET A 1 170 ? -14.989 11.313 39.819 1.00 97.25 170 MET A CA 1
ATOM 1318 C C . MET A 1 170 ? -15.964 10.135 39.968 1.00 97.25 170 MET A C 1
ATOM 1320 O O . MET A 1 170 ? -17.084 10.337 40.439 1.00 97.25 170 MET A O 1
ATOM 1324 N N . GLN A 1 171 ? -15.548 8.920 39.608 1.00 96.44 171 GLN A N 1
ATOM 1325 C CA . GLN A 1 171 ? -16.361 7.707 39.747 1.00 96.44 171 GLN A CA 1
ATOM 1326 C C . GLN A 1 171 ? -16.655 7.393 41.216 1.00 96.44 171 GLN A C 1
ATOM 1328 O O . GLN A 1 171 ? -17.820 7.229 41.576 1.00 96.44 171 GLN A O 1
ATOM 1333 N N . VAL A 1 172 ? -15.634 7.421 42.078 1.00 95.31 172 VAL A N 1
ATOM 1334 C CA . VAL A 1 172 ? -15.779 7.245 43.530 1.00 95.31 172 VAL A CA 1
ATOM 1335 C C . VAL A 1 172 ? -16.736 8.291 44.098 1.00 95.31 172 VAL A C 1
ATOM 1337 O O . VAL A 1 172 ? -17.657 7.954 44.837 1.00 95.31 172 VAL A O 1
ATOM 1340 N N . ARG A 1 173 ? -16.606 9.561 43.696 1.00 96.94 173 ARG A N 1
ATOM 1341 C CA . ARG A 1 173 ? -17.531 10.622 44.122 1.00 96.94 173 ARG A CA 1
ATOM 1342 C C . ARG A 1 173 ? -18.970 10.367 43.658 1.00 96.94 173 ARG A C 1
ATOM 1344 O O . ARG A 1 173 ? -19.895 10.598 44.434 1.00 96.94 173 ARG A O 1
ATOM 1351 N N . ARG A 1 174 ? -19.181 9.898 42.422 1.00 96.31 174 ARG A N 1
ATOM 1352 C CA . ARG A 1 174 ? -20.517 9.533 41.911 1.00 96.31 174 ARG A CA 1
ATOM 1353 C C . ARG A 1 174 ? -21.120 8.394 42.728 1.00 96.31 174 ARG A C 1
ATOM 1355 O O . ARG A 1 174 ? -22.303 8.434 43.053 1.00 96.31 174 ARG A O 1
ATOM 1362 N N . LEU A 1 175 ? -20.305 7.408 43.075 1.00 94.00 175 LEU A N 1
ATOM 1363 C CA . LEU A 1 175 ? -20.719 6.252 43.850 1.00 94.00 175 LEU A CA 1
ATOM 1364 C C . LEU A 1 175 ? -21.077 6.628 45.294 1.00 94.00 175 LEU A C 1
ATOM 1366 O O . LEU A 1 175 ? -22.154 6.276 45.765 1.00 94.00 175 LEU A O 1
ATOM 1370 N N . LEU A 1 176 ? -20.245 7.449 45.943 1.00 95.62 176 LEU A N 1
ATOM 1371 C CA . LEU A 1 176 ? -20.526 8.031 47.259 1.00 95.62 176 LEU A CA 1
ATOM 1372 C C . LEU A 1 176 ? -21.803 8.876 47.255 1.00 95.62 176 LEU A C 1
ATOM 1374 O O . LEU A 1 176 ? -22.581 8.824 48.203 1.00 95.62 176 LEU A O 1
ATOM 1378 N N . HIS A 1 177 ? -22.044 9.642 46.189 1.00 96.44 177 HIS A N 1
ATOM 1379 C CA . HIS A 1 177 ? -23.281 10.403 46.048 1.00 96.44 177 HIS A CA 1
ATOM 1380 C C . HIS A 1 177 ? -24.506 9.482 45.959 1.00 96.44 177 HIS A C 1
ATOM 1382 O O . HIS A 1 177 ? -25.470 9.696 46.687 1.00 96.44 177 HIS A O 1
ATOM 1388 N N . ARG A 1 178 ? -24.453 8.420 45.142 1.00 94.94 178 ARG A N 1
ATOM 1389 C CA . ARG A 1 178 ? -25.538 7.425 45.044 1.00 94.94 178 ARG A CA 1
ATOM 1390 C C . ARG A 1 178 ? -25.787 6.698 46.365 1.00 94.94 178 ARG A C 1
ATOM 1392 O O . ARG A 1 178 ? -26.946 6.483 46.707 1.00 94.94 178 ARG A O 1
ATOM 1399 N N . LEU A 1 179 ? -24.723 6.375 47.101 1.00 93.31 179 LEU A N 1
ATOM 1400 C CA . LEU A 1 179 ? -24.800 5.802 48.446 1.00 93.31 179 LEU A CA 1
ATOM 1401 C C . LEU A 1 179 ? -25.489 6.772 49.418 1.00 93.31 179 LEU A C 1
ATOM 1403 O O . LEU A 1 179 ? -26.414 6.383 50.121 1.00 93.31 179 LEU A O 1
ATOM 1407 N N . LYS A 1 180 ? -25.105 8.057 49.404 1.00 94.38 180 LYS A N 1
ATOM 1408 C CA . LYS A 1 180 ? -25.730 9.102 50.233 1.00 94.38 180 LYS A CA 1
ATOM 1409 C C . LYS A 1 180 ? -27.212 9.305 49.906 1.00 94.38 180 LYS A C 1
ATOM 1411 O O . LYS A 1 180 ? -28.002 9.545 50.809 1.00 94.38 180 LYS A O 1
ATOM 1416 N N . CYS A 1 181 ? -27.586 9.214 48.632 1.00 93.00 181 CYS A N 1
ATOM 1417 C CA . CYS A 1 181 ? -28.978 9.280 48.188 1.00 93.00 181 CYS A CA 1
ATOM 1418 C C . CYS A 1 181 ? -29.771 7.987 48.456 1.00 93.00 181 CYS A C 1
ATOM 1420 O O . CYS A 1 181 ? -30.958 7.953 48.153 1.00 93.00 181 CYS A O 1
ATOM 1422 N N . GLY A 1 182 ? -29.142 6.919 48.962 1.00 88.00 182 GLY A N 1
ATOM 1423 C CA . GLY A 1 182 ? -29.796 5.627 49.201 1.00 88.00 182 GLY A CA 1
ATOM 1424 C C . GLY A 1 182 ? -30.126 4.832 47.932 1.00 88.00 182 GLY A C 1
ATOM 1425 O O . GLY A 1 182 ? -30.821 3.827 48.006 1.00 88.00 182 GLY A O 1
ATOM 1426 N N . SER A 1 183 ? -29.624 5.249 46.763 1.00 86.81 183 SER A N 1
ATOM 1427 C CA . SER A 1 183 ? -29.824 4.530 45.492 1.00 86.81 183 SER A CA 1
ATOM 1428 C C . SER A 1 183 ? -29.001 3.240 45.411 1.00 86.81 183 SER A C 1
ATOM 1430 O O . SER A 1 183 ? -29.337 2.348 44.636 1.00 86.81 183 SER A O 1
ATOM 1432 N N . ILE A 1 184 ? -27.903 3.171 46.163 1.00 89.50 184 ILE A N 1
ATOM 1433 C CA . ILE A 1 184 ? -27.001 2.023 46.260 1.00 89.50 184 ILE A CA 1
ATOM 1434 C C . ILE A 1 184 ? -26.754 1.742 47.741 1.00 89.50 184 ILE A C 1
ATOM 1436 O O . ILE A 1 184 ? -26.632 2.681 48.526 1.00 89.50 184 ILE A O 1
ATOM 1440 N N . THR A 1 185 ? -26.617 0.468 48.106 1.00 88.75 185 THR A N 1
ATOM 1441 C CA . THR A 1 185 ? -26.184 0.027 49.440 1.00 88.75 185 THR A CA 1
ATOM 1442 C C . THR A 1 185 ? -24.716 -0.414 49.450 1.00 88.75 185 THR A C 1
ATOM 1444 O O . THR A 1 185 ? -24.099 -0.650 48.409 1.00 88.75 185 THR A O 1
ATOM 1447 N N . MET A 1 186 ? -24.136 -0.559 50.645 1.00 88.31 186 MET A N 1
ATOM 1448 C CA . MET A 1 186 ? -22.768 -1.078 50.804 1.00 88.31 186 MET A CA 1
ATOM 1449 C C . MET A 1 186 ? -22.620 -2.527 50.315 1.00 88.31 186 MET A C 1
ATOM 1451 O O . MET A 1 186 ? -21.553 -2.911 49.838 1.00 88.31 186 MET A O 1
ATOM 1455 N N . ASP A 1 187 ? -23.690 -3.321 50.374 1.00 86.50 187 ASP A N 1
ATOM 1456 C CA . ASP A 1 187 ? -23.684 -4.703 49.883 1.00 86.50 187 ASP A CA 1
ATOM 1457 C C . ASP A 1 187 ? -23.549 -4.779 48.356 1.00 86.50 187 ASP A C 1
ATOM 1459 O O . ASP A 1 187 ? -22.872 -5.670 47.844 1.00 86.50 187 ASP A O 1
ATOM 1463 N N . PHE A 1 188 ? -24.113 -3.808 47.629 1.00 87.00 188 PHE A N 1
ATOM 1464 C CA . PHE A 1 188 ? -23.882 -3.663 46.189 1.00 87.00 188 PHE A CA 1
ATOM 1465 C C . PHE A 1 188 ? -22.429 -3.252 45.896 1.00 87.00 188 PHE A C 1
ATOM 1467 O O . PHE A 1 188 ? -21.804 -3.776 44.981 1.00 87.00 188 PHE A O 1
ATOM 1474 N N . LEU A 1 189 ? -21.843 -2.365 46.712 1.00 86.56 189 LEU A N 1
ATOM 1475 C CA . LEU A 1 189 ? -20.455 -1.917 46.530 1.00 86.56 189 LEU A CA 1
ATOM 1476 C C . LEU A 1 189 ? -19.415 -3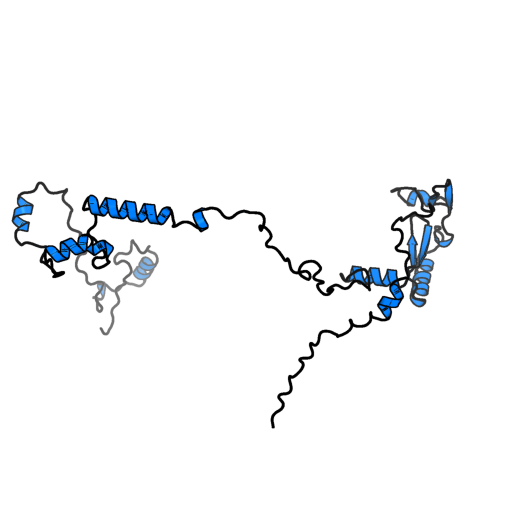.012 46.750 1.00 86.56 189 LEU A C 1
ATOM 1478 O O . LEU A 1 189 ? -18.396 -3.057 46.070 1.00 86.56 189 LEU A O 1
ATOM 1482 N N . THR A 1 190 ? -19.676 -3.863 47.736 1.00 86.50 190 THR A N 1
ATOM 1483 C CA . THR A 1 190 ? -18.817 -4.995 48.100 1.00 86.50 190 THR A CA 1
ATOM 1484 C C . THR A 1 190 ? -19.063 -6.220 47.218 1.00 86.50 190 THR A C 1
ATOM 1486 O O . THR A 1 190 ? -18.398 -7.236 47.394 1.00 86.50 190 THR A O 1
ATOM 1489 N N . GLY A 1 191 ? -20.007 -6.139 46.271 1.00 84.00 191 GLY A N 1
ATOM 1490 C CA . GLY A 1 191 ? -20.319 -7.214 45.330 1.00 84.00 191 GLY A CA 1
ATOM 1491 C C . GLY A 1 191 ? -21.087 -8.392 45.935 1.00 84.00 191 GLY A C 1
ATOM 1492 O O . GLY A 1 191 ? -21.247 -9.411 45.268 1.00 84.00 191 GLY A O 1
ATOM 1493 N N . ARG A 1 192 ? -21.596 -8.278 47.173 1.00 83.94 192 ARG A N 1
ATOM 1494 C CA . ARG A 1 192 ? -22.490 -9.296 47.766 1.00 83.94 192 ARG A CA 1
ATOM 1495 C C . ARG A 1 192 ? -23.814 -9.408 47.021 1.00 83.94 192 ARG A C 1
ATOM 1497 O O . ARG A 1 192 ? -24.460 -10.458 47.055 1.00 83.94 192 ARG A O 1
ATOM 1504 N N . VAL A 1 193 ? -24.224 -8.304 46.409 1.00 81.94 193 VAL A N 1
ATOM 1505 C CA . VAL A 1 193 ? -25.449 -8.172 45.634 1.00 81.94 193 VAL A CA 1
ATOM 1506 C C . VAL A 1 193 ? -25.084 -7.616 44.263 1.00 81.94 193 VAL A C 1
ATOM 1508 O O . VAL A 1 193 ? -24.404 -6.595 44.182 1.00 81.94 193 VAL A O 1
ATOM 1511 N N . ARG A 1 194 ? -25.510 -8.306 43.198 1.00 79.25 194 ARG A N 1
ATOM 1512 C CA . ARG A 1 194 ? -25.251 -7.881 41.816 1.00 79.25 194 ARG A CA 1
ATOM 1513 C C . ARG A 1 194 ? -26.210 -6.782 41.387 1.00 79.25 194 ARG A C 1
ATOM 1515 O O . ARG A 1 194 ? -25.745 -5.786 40.853 1.00 79.25 194 ARG A O 1
ATOM 1522 N N . ASP A 1 195 ? -27.492 -6.922 41.720 1.00 80.12 195 ASP A N 1
ATOM 1523 C CA . ASP A 1 195 ? -28.524 -5.942 41.392 1.00 80.12 195 ASP A CA 1
ATOM 1524 C C . ASP A 1 195 ? -29.343 -5.530 42.615 1.00 80.12 195 ASP A C 1
ATOM 1526 O O . ASP A 1 195 ? -29.658 -6.337 43.485 1.00 80.12 195 ASP A O 1
ATOM 1530 N N . MET A 1 196 ? -29.766 -4.263 42.672 1.00 77.44 196 MET A N 1
ATOM 1531 C CA . MET A 1 196 ? -30.596 -3.762 43.781 1.00 77.44 196 MET A CA 1
ATOM 1532 C C . MET A 1 196 ? -31.923 -4.530 43.933 1.00 77.44 196 MET A C 1
ATOM 1534 O O . MET A 1 196 ? -32.436 -4.635 45.045 1.00 77.44 196 MET A O 1
ATOM 1538 N N . ASN A 1 197 ? -32.440 -5.120 42.850 1.00 77.06 197 ASN A N 1
ATOM 1539 C CA . ASN A 1 197 ? -33.630 -5.974 42.883 1.00 77.06 197 ASN A CA 1
ATOM 1540 C C . ASN A 1 197 ? -33.391 -7.285 43.644 1.00 77.06 197 ASN A C 1
ATOM 1542 O O . ASN A 1 197 ? -34.310 -7.785 44.285 1.00 77.06 197 ASN A O 1
ATOM 1546 N N . ASP A 1 198 ? -32.167 -7.817 43.645 1.00 73.31 198 ASP A N 1
ATOM 1547 C CA . ASP A 1 198 ? -31.840 -9.021 44.413 1.00 73.31 198 ASP A CA 1
ATOM 1548 C C . ASP A 1 198 ? -31.870 -8.743 45.919 1.00 73.31 198 ASP A C 1
ATOM 1550 O O . ASP A 1 198 ? -32.210 -9.625 46.705 1.00 73.31 198 ASP A O 1
ATOM 1554 N N . LEU A 1 199 ? -31.550 -7.511 46.340 1.00 70.56 199 LEU A N 1
ATOM 1555 C CA . LEU A 1 199 ? -31.680 -7.106 47.741 1.00 70.56 199 LEU A CA 1
ATOM 1556 C C . LEU A 1 199 ? -33.151 -7.115 48.183 1.00 70.56 199 LEU A C 1
ATOM 1558 O O . LEU A 1 199 ? -33.452 -7.562 49.287 1.00 70.56 199 LEU A O 1
ATOM 1562 N N . VAL A 1 200 ? -34.059 -6.660 47.311 1.00 70.25 200 VAL A N 1
ATOM 1563 C CA . VAL A 1 200 ? -35.512 -6.687 47.551 1.00 70.25 200 VAL A CA 1
ATOM 1564 C C . VAL A 1 200 ? -36.020 -8.129 47.591 1.00 70.25 200 VAL A C 1
ATOM 1566 O O . VAL A 1 200 ? -36.643 -8.515 48.573 1.00 70.25 200 VAL A O 1
ATOM 1569 N N . LYS A 1 201 ? -35.649 -8.968 46.613 1.00 68.44 201 LYS A N 1
ATOM 1570 C CA . LYS A 1 201 ? -36.004 -10.401 46.592 1.00 68.44 201 LYS A CA 1
ATOM 1571 C C . LYS A 1 201 ? -35.550 -11.143 47.851 1.00 68.44 201 LYS A C 1
ATOM 1573 O O . LYS A 1 201 ? -36.301 -11.938 48.406 1.00 68.44 201 LYS A O 1
ATOM 1578 N N . ARG A 1 202 ? -34.333 -10.864 48.339 1.00 65.88 202 ARG A N 1
ATOM 1579 C CA . ARG A 1 202 ? -33.820 -11.443 49.594 1.00 65.88 202 ARG A CA 1
ATOM 1580 C C . ARG A 1 202 ? -34.591 -10.970 50.824 1.00 65.88 202 ARG A C 1
ATOM 1582 O O . ARG A 1 202 ? -34.738 -11.745 51.761 1.00 65.88 202 ARG A O 1
ATOM 1589 N N . ARG A 1 203 ? -35.041 -9.712 50.843 1.00 66.75 203 ARG A N 1
ATOM 1590 C CA . ARG A 1 203 ? -35.827 -9.154 51.951 1.00 66.75 203 ARG A CA 1
ATOM 1591 C C . ARG A 1 203 ? -37.238 -9.736 51.984 1.00 66.75 203 ARG A C 1
ATOM 1593 O O . ARG A 1 203 ? -37.707 -10.097 53.057 1.00 66.75 203 ARG A O 1
ATOM 1600 N N . ASP A 1 204 ? -37.891 -9.800 50.830 1.00 65.00 204 ASP A N 1
ATOM 1601 C CA . ASP A 1 204 ? -39.303 -10.171 50.730 1.00 65.00 204 ASP A CA 1
ATOM 1602 C C . ASP A 1 204 ? -39.506 -11.692 50.668 1.00 65.00 204 ASP A C 1
ATOM 1604 O O . ASP A 1 204 ? -40.639 -12.164 50.677 1.00 65.00 204 ASP A O 1
ATOM 1608 N N . GLY A 1 205 ? -38.416 -12.472 50.653 1.00 62.31 205 GLY A N 1
ATOM 1609 C CA . GLY A 1 205 ? -38.461 -13.928 50.770 1.00 62.31 205 GLY A CA 1
ATOM 1610 C C . GLY A 1 205 ? -39.217 -14.608 49.632 1.00 62.31 205 GLY A C 1
ATOM 1611 O O . GLY A 1 205 ? -39.639 -15.748 49.797 1.00 62.31 205 GLY A O 1
ATOM 1612 N N . THR A 1 206 ? -39.404 -13.922 48.498 1.00 60.28 206 THR A N 1
ATOM 1613 C CA . THR A 1 206 ? -40.066 -14.476 47.318 1.00 60.28 206 THR A CA 1
ATOM 1614 C C . THR A 1 206 ? -39.175 -15.577 46.759 1.00 60.28 206 THR A C 1
ATOM 1616 O O . THR A 1 206 ? -38.212 -15.310 46.033 1.00 60.28 206 THR A O 1
ATOM 1619 N N . THR A 1 207 ? -39.447 -16.810 47.172 1.00 60.69 207 THR A N 1
ATOM 1620 C CA . THR A 1 207 ? -38.910 -18.014 46.555 1.00 60.69 207 THR A CA 1
ATOM 1621 C C . THR A 1 207 ? -39.322 -18.008 45.085 1.00 60.69 207 THR A C 1
ATOM 1623 O O . THR A 1 207 ? -40.421 -17.573 44.744 1.00 60.69 207 THR A O 1
ATOM 1626 N N . ASP A 1 208 ? -38.433 -18.451 44.196 1.00 66.69 208 ASP A N 1
ATOM 1627 C CA . ASP A 1 208 ? -38.684 -18.572 42.747 1.00 66.69 208 ASP A CA 1
ATOM 1628 C C . ASP A 1 208 ? -39.628 -19.761 42.453 1.00 66.69 208 ASP A C 1
ATOM 1630 O O . ASP A 1 208 ? -39.462 -20.519 41.499 1.00 66.69 208 ASP A O 1
ATOM 1634 N N . GLU A 1 209 ? -40.576 -19.995 43.358 1.00 75.94 209 GLU A N 1
ATOM 1635 C CA . GLU A 1 209 ? -41.536 -21.076 43.286 1.00 75.94 209 GLU A CA 1
ATOM 1636 C C . GLU A 1 209 ? -42.651 -20.680 42.314 1.00 75.94 209 GLU A C 1
ATOM 1638 O O . GLU A 1 209 ? -43.166 -19.557 42.377 1.00 75.94 209 GLU A O 1
ATOM 1643 N N . PRO A 1 210 ? -43.038 -21.585 41.399 1.00 78.12 210 PRO A N 1
ATOM 1644 C CA . PRO A 1 210 ? -44.131 -21.321 40.482 1.00 78.12 210 PRO A CA 1
ATOM 1645 C C . PRO A 1 210 ? -45.415 -21.115 41.288 1.00 78.12 210 PRO A C 1
ATOM 1647 O O . PRO A 1 210 ? -45.917 -22.036 41.931 1.00 78.12 210 PRO A O 1
ATOM 1650 N N . PHE A 1 211 ? -45.952 -19.898 41.251 1.00 78.00 211 PHE A N 1
ATOM 1651 C CA . PHE A 1 211 ? -47.242 -19.576 41.849 1.00 78.00 211 PHE A CA 1
ATOM 1652 C C . PHE A 1 211 ? -48.341 -19.610 40.786 1.00 78.00 211 PHE A C 1
ATOM 1654 O O . PHE A 1 211 ? -48.124 -19.280 39.617 1.00 78.00 211 PHE A O 1
ATOM 1661 N N . LEU A 1 212 ? -49.540 -20.028 41.192 1.00 83.50 212 LEU A N 1
ATOM 1662 C CA . LEU A 1 212 ? -50.688 -20.105 40.298 1.00 83.50 212 LEU A CA 1
ATOM 1663 C C . LEU A 1 212 ? -51.164 -18.687 39.952 1.00 83.50 212 LEU A C 1
ATOM 1665 O O . LEU A 1 212 ? -51.579 -17.933 40.833 1.00 83.50 212 LEU A O 1
ATOM 1669 N N . LEU A 1 213 ? -51.079 -18.333 38.669 1.00 79.12 213 LEU A N 1
ATOM 1670 C CA . LEU A 1 213 ? -51.527 -17.033 38.164 1.00 79.12 213 LEU A CA 1
ATOM 1671 C C . LEU A 1 213 ? -53.049 -16.982 37.971 1.00 79.12 213 LEU A C 1
ATOM 1673 O O . LEU A 1 213 ? -53.664 -15.959 38.253 1.00 79.12 213 LEU A O 1
ATOM 1677 N N . TRP A 1 214 ? -53.635 -18.087 37.509 1.00 79.88 214 TRP A N 1
ATOM 1678 C CA . TRP A 1 214 ? -55.067 -18.213 37.247 1.00 79.88 214 TRP A CA 1
ATOM 1679 C C . TRP A 1 214 ? -55.832 -18.352 38.561 1.00 79.88 214 TRP A C 1
ATOM 1681 O O . TRP A 1 214 ? -55.495 -19.201 39.393 1.00 79.88 214 TRP A O 1
ATOM 1691 N N . LYS A 1 215 ? -56.862 -17.531 38.755 1.00 75.44 215 LYS A N 1
ATOM 1692 C CA . LYS A 1 215 ? -57.752 -17.626 39.918 1.00 75.44 215 LYS A CA 1
ATOM 1693 C C . LYS A 1 215 ? -59.149 -17.954 39.416 1.00 75.44 215 LYS A C 1
ATOM 1695 O O . LYS A 1 215 ? -59.614 -17.351 38.465 1.00 75.44 215 LYS A O 1
ATOM 1700 N N . GLY A 1 216 ? -59.830 -18.900 40.059 1.00 69.88 216 GLY A N 1
ATOM 1701 C CA . GLY A 1 216 ? -61.158 -19.379 39.640 1.00 69.88 216 GLY A CA 1
ATOM 1702 C C . GLY A 1 216 ? -62.290 -18.340 39.681 1.00 69.88 216 GLY A C 1
ATOM 1703 O O . GLY A 1 216 ? -63.430 -18.703 39.432 1.00 69.88 216 GLY A O 1
ATOM 1704 N N . ASP A 1 217 ? -61.979 -17.075 39.969 1.00 66.19 217 ASP A N 1
ATOM 1705 C CA . ASP A 1 217 ? -62.921 -15.958 40.094 1.00 66.19 217 ASP A CA 1
ATOM 1706 C C . ASP A 1 217 ? -63.081 -15.177 38.763 1.00 66.19 217 ASP A C 1
ATOM 1708 O O . ASP A 1 217 ? -63.745 -14.144 38.699 1.00 66.19 217 ASP A O 1
ATOM 1712 N N . GLU A 1 218 ? -62.458 -15.645 37.675 1.00 63.91 218 GLU A N 1
ATOM 1713 C CA . GLU A 1 218 ? -62.415 -14.954 36.375 1.00 63.91 218 GLU A CA 1
ATOM 1714 C C . GLU A 1 218 ? -63.788 -14.846 35.679 1.00 63.91 218 GLU A C 1
ATOM 1716 O O . GLU A 1 218 ? -64.032 -13.871 34.961 1.00 63.91 218 GLU A O 1
ATOM 1721 N N . GLU A 1 219 ? -64.710 -15.788 35.917 1.00 62.28 219 GLU A N 1
ATOM 1722 C CA . GLU A 1 219 ? -66.080 -15.734 35.373 1.00 62.28 219 GLU A CA 1
ATOM 1723 C C . GLU A 1 219 ? -66.864 -14.518 35.901 1.00 62.28 219 GLU A C 1
ATOM 1725 O O . GLU A 1 219 ? -67.599 -13.872 35.145 1.00 62.28 219 GLU A O 1
ATOM 1730 N N . ASP A 1 220 ? -66.632 -14.137 37.160 1.00 63.06 220 ASP A N 1
ATOM 1731 C CA . ASP A 1 220 ? -67.275 -12.983 37.796 1.00 63.06 220 ASP A CA 1
ATOM 1732 C C . ASP A 1 220 ? -66.673 -11.646 37.318 1.00 63.06 220 ASP A C 1
ATOM 1734 O O . ASP A 1 220 ? -67.371 -10.628 37.239 1.00 63.06 220 ASP A O 1
ATOM 1738 N N . GLU A 1 221 ? -65.391 -11.615 36.938 1.00 62.34 221 GLU A N 1
ATOM 1739 C CA . GLU A 1 221 ? -64.747 -10.410 36.390 1.00 62.34 221 GLU A CA 1
ATOM 1740 C C . GLU A 1 221 ? -65.130 -10.133 34.925 1.00 62.34 221 GLU A C 1
ATOM 1742 O O . GLU A 1 221 ? -65.240 -8.968 34.519 1.00 62.34 221 GLU A O 1
ATOM 1747 N N . LEU A 1 222 ? -65.373 -11.185 34.135 1.00 60.97 222 LEU A N 1
ATOM 1748 C CA . LEU A 1 222 ? -65.825 -11.106 32.740 1.00 60.97 222 LEU A CA 1
ATOM 1749 C C . LEU A 1 222 ? -67.234 -10.511 32.614 1.00 60.97 222 LEU A C 1
ATOM 1751 O O . LEU A 1 222 ? -67.489 -9.737 31.690 1.00 60.97 222 LEU A O 1
ATOM 1755 N N . ALA A 1 223 ? -68.126 -10.808 33.562 1.00 63.97 223 ALA A N 1
ATOM 1756 C CA . ALA A 1 223 ? -69.480 -10.252 33.594 1.00 63.97 223 ALA A CA 1
ATOM 1757 C C . ALA A 1 223 ? -69.511 -8.754 33.963 1.00 63.97 223 ALA A C 1
ATOM 1759 O O . ALA A 1 223 ? -70.414 -8.024 33.551 1.00 63.97 223 ALA A O 1
ATOM 1760 N N . ASN A 1 224 ? -68.511 -8.280 34.715 1.00 60.91 224 ASN A N 1
ATOM 1761 C CA . ASN A 1 224 ? -68.493 -6.938 35.303 1.00 60.91 224 ASN A CA 1
ATOM 1762 C C . ASN A 1 224 ? -67.682 -5.898 34.512 1.00 60.91 224 ASN A C 1
ATOM 1764 O O . ASN A 1 224 ? -67.693 -4.710 34.850 1.00 60.91 224 ASN A O 1
ATOM 1768 N N . ARG A 1 225 ? -66.997 -6.295 33.432 1.00 62.44 225 ARG A N 1
ATOM 1769 C CA . ARG A 1 225 ? -66.207 -5.383 32.591 1.00 62.44 225 ARG A CA 1
ATOM 1770 C C . ARG A 1 225 ? -66.865 -5.126 31.240 1.00 62.44 225 ARG A C 1
ATOM 1772 O O . ARG A 1 225 ? -67.203 -6.037 30.494 1.00 62.44 225 ARG A O 1
ATOM 1779 N N . LYS A 1 226 ? -66.914 -3.847 30.849 1.00 67.50 226 LYS A N 1
ATOM 1780 C CA . LYS A 1 226 ? -67.055 -3.431 29.445 1.00 67.50 226 LYS A CA 1
ATOM 1781 C C . LYS A 1 226 ? -65.735 -3.775 28.741 1.00 67.50 226 LYS A C 1
ATOM 1783 O O . LYS A 1 226 ? -64.835 -2.942 28.663 1.00 67.50 226 LYS A O 1
ATOM 1788 N N . GLY A 1 227 ? -65.573 -5.053 28.403 1.00 65.44 227 GLY A N 1
ATOM 1789 C CA . GLY A 1 227 ? -64.330 -5.623 27.891 1.00 65.44 227 GLY A CA 1
ATOM 1790 C C . GLY A 1 227 ? -63.894 -5.020 26.548 1.00 65.44 227 GLY A C 1
ATOM 1791 O O . GLY A 1 227 ? -64.669 -4.306 25.904 1.00 65.44 227 GLY A O 1
ATOM 1792 N N . PRO A 1 228 ? -62.645 -5.280 26.119 1.00 68.25 228 PRO A N 1
ATOM 1793 C CA . PRO A 1 228 ? -62.171 -4.932 24.779 1.00 68.25 228 PRO A CA 1
ATOM 1794 C C . PRO A 1 228 ? -63.081 -5.524 23.685 1.00 68.25 228 PRO A C 1
ATOM 1796 O O . PRO A 1 228 ? -63.912 -6.390 23.955 1.00 68.25 228 PRO A O 1
ATOM 1799 N N . GLN A 1 229 ? -62.947 -5.033 22.447 1.00 77.88 229 GLN A N 1
ATOM 1800 C CA . GLN A 1 229 ? -63.771 -5.477 21.313 1.00 77.88 229 GLN A CA 1
ATOM 1801 C C . GLN A 1 229 ? -63.830 -7.009 21.218 1.00 77.88 229 GLN A C 1
ATOM 1803 O O . GLN A 1 229 ? -62.824 -7.683 21.429 1.00 77.88 229 GLN A O 1
ATOM 1808 N N . HIS A 1 230 ? -65.008 -7.545 20.883 1.00 80.88 230 HIS A N 1
ATOM 1809 C CA . HIS A 1 230 ? -65.224 -8.982 20.736 1.00 80.88 230 HIS A CA 1
ATOM 1810 C C . HIS A 1 230 ? -64.244 -9.574 19.712 1.00 80.88 230 HIS A C 1
ATOM 1812 O O . HIS A 1 230 ? -64.338 -9.301 18.513 1.00 80.88 230 HIS A O 1
ATOM 1818 N N . ILE A 1 231 ? -63.321 -10.403 20.195 1.00 83.56 231 ILE A N 1
ATOM 1819 C CA . ILE A 1 231 ? -62.439 -11.212 19.359 1.00 83.56 231 ILE A CA 1
ATOM 1820 C C . ILE A 1 231 ? -63.190 -12.509 19.067 1.00 83.56 231 ILE A C 1
ATOM 1822 O O . ILE A 1 231 ? -63.483 -13.279 19.980 1.00 83.56 231 ILE A O 1
ATOM 1826 N N . ALA A 1 232 ? -63.534 -12.740 17.799 1.00 87.25 232 ALA A N 1
ATOM 1827 C CA . ALA A 1 232 ? -64.174 -13.986 17.399 1.00 87.25 232 ALA A CA 1
ATOM 1828 C C . ALA A 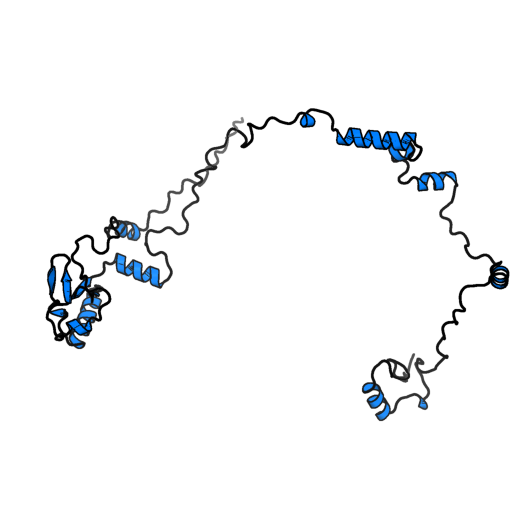1 232 ? -63.220 -15.165 17.629 1.00 87.25 232 ALA A C 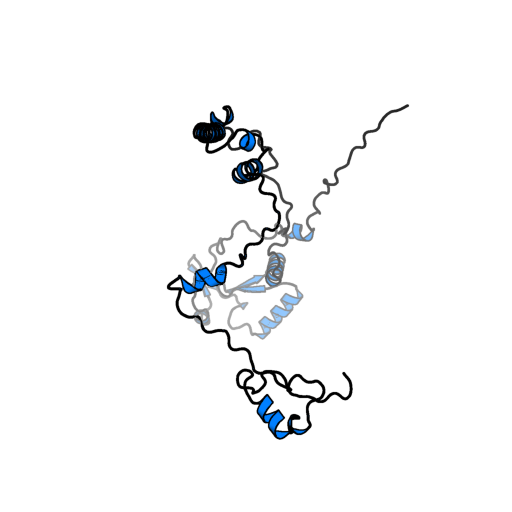1
ATOM 1830 O O . ALA A 1 232 ? -62.031 -15.076 17.312 1.00 87.25 232 ALA A O 1
ATOM 1831 N N . ALA A 1 233 ? -63.751 -16.271 18.151 1.00 90.12 233 ALA A N 1
ATOM 1832 C CA . ALA A 1 233 ? -62.973 -17.485 18.342 1.00 90.12 233 ALA A CA 1
ATOM 1833 C C . ALA A 1 233 ? -62.354 -17.948 17.006 1.00 90.12 233 ALA A C 1
ATOM 1835 O O . ALA A 1 233 ? -63.020 -17.871 15.962 1.00 90.12 233 ALA A O 1
ATOM 1836 N N . PRO A 1 234 ? -61.096 -18.424 17.010 1.00 92.44 234 PRO A N 1
ATOM 1837 C CA . PRO A 1 234 ? -60.470 -18.943 15.803 1.00 92.44 234 PRO A CA 1
ATOM 1838 C C . PRO A 1 234 ? -61.291 -20.119 15.260 1.00 92.44 234 PRO A C 1
ATOM 1840 O O . PRO A 1 234 ? -61.673 -21.026 16.000 1.00 92.44 234 PRO A O 1
ATOM 1843 N N . LYS A 1 235 ? -61.583 -20.098 13.956 1.00 88.56 235 LYS A N 1
ATOM 1844 C CA . LYS A 1 235 ? -62.354 -21.157 13.294 1.00 88.56 235 LYS A CA 1
ATOM 1845 C C . LYS A 1 235 ? -61.454 -22.373 13.096 1.00 88.56 235 LYS A C 1
ATOM 1847 O O . LYS A 1 235 ? -60.562 -22.343 12.252 1.00 88.56 235 LYS A O 1
ATOM 1852 N N . VAL A 1 236 ? -61.680 -23.423 13.876 1.00 88.50 236 VAL A N 1
ATOM 1853 C CA . VAL A 1 236 ? -61.014 -24.714 13.675 1.00 88.50 236 VAL A CA 1
ATOM 1854 C C . VAL A 1 236 ? -61.565 -25.399 12.416 1.00 88.50 236 VAL A C 1
ATOM 1856 O O . VAL A 1 236 ? -62.763 -25.268 12.140 1.00 88.50 236 VAL A O 1
ATOM 1859 N N . PRO A 1 237 ? -60.727 -26.094 11.625 1.00 83.25 237 PRO A N 1
ATOM 1860 C CA . PRO A 1 237 ? -61.210 -26.843 10.473 1.00 83.25 237 PRO A CA 1
ATOM 1861 C C . PRO A 1 237 ? -62.148 -27.971 10.931 1.00 83.25 237 PRO A C 1
ATOM 1863 O O . PRO A 1 237 ? -61.974 -28.511 12.029 1.00 83.25 237 PRO A O 1
ATOM 1866 N N . PRO A 1 238 ? -63.152 -28.335 10.115 1.00 83.62 238 PRO A N 1
ATOM 1867 C CA . PRO A 1 238 ? -64.002 -29.471 10.426 1.00 83.62 238 PRO A CA 1
ATOM 1868 C C . PRO A 1 238 ? -63.174 -30.768 10.425 1.00 83.62 238 PRO A C 1
ATOM 1870 O O . PRO A 1 238 ? -62.206 -30.876 9.666 1.00 83.62 238 PRO A O 1
ATOM 1873 N N . PRO A 1 239 ? -63.546 -31.769 11.240 1.00 85.25 239 PRO A N 1
ATOM 1874 C CA . PRO A 1 239 ? -62.910 -33.080 11.184 1.00 85.25 239 PRO A CA 1
ATOM 1875 C C . PRO A 1 239 ? -63.115 -33.709 9.795 1.00 85.25 239 PRO A C 1
ATOM 1877 O O . PRO A 1 239 ? -64.209 -33.637 9.234 1.00 85.25 239 PRO A O 1
ATOM 1880 N N . GLY A 1 240 ? -62.068 -34.323 9.238 1.00 77.38 240 GLY A N 1
ATOM 1881 C CA . GLY A 1 240 ? -62.076 -34.908 7.894 1.00 77.38 240 GLY A CA 1
ATOM 1882 C C . GLY A 1 240 ? -61.393 -36.276 7.826 1.00 77.38 240 GLY A C 1
ATOM 1883 O O . GLY A 1 240 ? -60.746 -36.704 8.775 1.00 77.38 240 GLY A O 1
ATOM 1884 N N . HIS A 1 241 ? -61.540 -36.954 6.682 1.00 76.19 241 HIS A N 1
ATOM 1885 C CA . HIS A 1 241 ? -61.002 -38.304 6.435 1.00 76.19 241 HIS A CA 1
ATOM 1886 C C . HIS A 1 241 ? -59.836 -38.327 5.429 1.00 76.19 241 HIS A C 1
ATOM 1888 O O . HIS A 1 241 ? -59.283 -39.390 5.164 1.00 76.19 241 HIS A O 1
ATOM 1894 N N . ALA A 1 242 ? -59.457 -37.173 4.865 1.00 71.25 242 ALA A N 1
ATOM 1895 C CA . ALA A 1 242 ? -58.421 -37.064 3.830 1.00 71.25 242 ALA A CA 1
ATOM 1896 C C . ALA A 1 242 ? -57.012 -37.441 4.330 1.00 71.25 242 ALA A C 1
ATOM 1898 O O . ALA A 1 242 ? -56.175 -37.870 3.543 1.00 71.25 242 ALA A O 1
ATOM 1899 N N . GLU A 1 243 ? -56.771 -37.316 5.637 1.00 77.50 243 GLU A N 1
ATOM 1900 C CA . GLU A 1 243 ? -55.521 -37.704 6.308 1.00 77.50 243 GLU A CA 1
ATOM 1901 C C . GLU A 1 243 ? -55.528 -39.162 6.804 1.00 77.50 243 GLU A C 1
ATOM 1903 O O . GLU A 1 243 ? -54.581 -39.610 7.448 1.00 77.50 243 GLU A O 1
ATOM 1908 N N . SER A 1 244 ? -56.590 -39.923 6.517 1.00 84.62 244 SER A N 1
ATOM 1909 C CA . SER A 1 244 ? -56.647 -41.347 6.852 1.00 84.62 244 SER A CA 1
ATOM 1910 C C . SER A 1 244 ? -55.699 -42.158 5.964 1.00 84.62 244 SER A C 1
ATOM 1912 O O . SER A 1 244 ? -55.642 -41.953 4.754 1.00 84.62 244 SER A O 1
ATOM 1914 N N . TYR A 1 245 ? -55.011 -43.140 6.557 1.00 85.38 245 TYR A N 1
ATOM 1915 C CA . TYR A 1 245 ? -54.169 -44.112 5.841 1.00 85.38 245 TYR A CA 1
ATOM 1916 C C . TYR A 1 245 ? -54.970 -45.042 4.913 1.00 85.38 245 TYR A C 1
ATOM 1918 O O . TYR A 1 245 ? -54.441 -45.550 3.922 1.00 85.38 245 TYR A O 1
ATOM 1926 N N . VAL A 1 246 ? -56.249 -45.273 5.229 1.00 86.19 246 VAL A N 1
ATOM 1927 C CA . VAL A 1 246 ? -57.148 -46.148 4.461 1.00 86.19 246 VAL A CA 1
ATOM 1928 C C . VAL A 1 246 ? -58.441 -45.385 4.153 1.00 86.19 246 VAL A C 1
ATOM 1930 O O . VAL A 1 246 ? -59.456 -45.589 4.825 1.00 86.19 246 VAL A O 1
ATOM 1933 N N . PRO A 1 247 ? -58.419 -44.445 3.191 1.00 86.12 247 PRO A N 1
ATOM 1934 C CA . PRO A 1 247 ? -59.623 -43.738 2.784 1.00 86.12 247 PRO A CA 1
ATOM 1935 C C . PRO A 1 247 ? -60.541 -44.652 1.941 1.00 86.12 247 PRO A C 1
ATOM 1937 O O . PRO A 1 247 ? -60.055 -45.599 1.310 1.00 86.12 247 PRO A O 1
ATOM 1940 N N . PRO A 1 248 ? -61.862 -44.380 1.902 1.00 84.94 248 PRO A N 1
ATOM 1941 C CA . PRO A 1 248 ? -62.785 -45.051 0.985 1.00 84.94 248 PRO A CA 1
ATOM 1942 C C . PRO A 1 248 ? -62.373 -44.843 -0.476 1.00 84.94 248 PRO A C 1
ATOM 1944 O O . PRO A 1 248 ? -61.747 -43.838 -0.811 1.00 84.94 248 PRO A O 1
ATOM 1947 N N . GLU A 1 249 ? -62.773 -45.756 -1.362 1.00 81.44 249 GLU A N 1
ATOM 1948 C CA . GLU A 1 249 ? -62.387 -45.715 -2.783 1.00 81.44 249 GLU A CA 1
ATOM 1949 C C . GLU A 1 249 ? -62.878 -44.453 -3.503 1.00 81.44 249 GLU 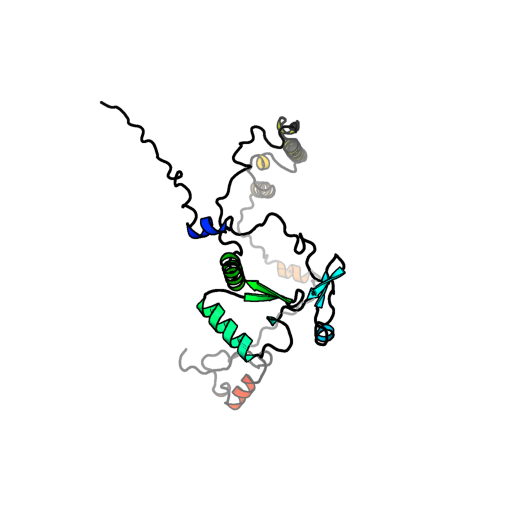A C 1
ATOM 1951 O O . GLU A 1 249 ? -62.190 -43.949 -4.382 1.00 81.44 249 GLU A O 1
ATOM 1956 N N . GLU A 1 250 ? -63.999 -43.882 -3.061 1.00 83.12 250 GLU A N 1
ATOM 1957 C CA . GLU A 1 250 ? -64.551 -42.619 -3.571 1.00 83.12 250 GLU A CA 1
ATOM 1958 C C . GLU A 1 250 ? -63.619 -41.413 -3.367 1.00 83.12 250 GLU A C 1
ATOM 1960 O O . GLU A 1 250 ? -63.716 -40.431 -4.094 1.00 83.12 250 GLU A O 1
ATOM 1965 N N . TYR A 1 251 ? -62.712 -41.475 -2.386 1.00 82.00 251 TYR A N 1
ATOM 1966 C CA . TYR A 1 251 ? -61.755 -40.403 -2.099 1.00 82.00 251 TYR A CA 1
ATOM 1967 C C . TYR A 1 251 ? -60.419 -40.585 -2.827 1.00 82.00 251 TYR A C 1
ATOM 1969 O O . TYR A 1 251 ? -59.561 -39.710 -2.729 1.00 82.00 251 TYR A O 1
ATOM 1977 N N . LEU A 1 252 ? -60.198 -41.706 -3.524 1.00 85.69 252 LEU A N 1
ATOM 1978 C CA . LEU A 1 252 ? -58.978 -41.920 -4.299 1.00 85.69 252 LEU A CA 1
ATOM 1979 C C . LEU A 1 252 ? -59.082 -41.173 -5.639 1.00 85.69 252 LEU A C 1
ATOM 1981 O O . LEU A 1 252 ? -59.981 -41.477 -6.419 1.00 85.69 252 LEU A O 1
ATOM 1985 N N . PRO A 1 253 ? -58.161 -40.244 -5.958 1.00 84.62 253 PRO A N 1
ATOM 1986 C CA . PRO A 1 253 ? -58.294 -39.425 -7.155 1.00 84.62 253 PRO A CA 1
ATOM 1987 C C . PRO A 1 253 ? -58.091 -40.240 -8.425 1.00 84.62 253 PRO A C 1
ATOM 1989 O O . PRO A 1 253 ? -57.145 -41.039 -8.520 1.00 84.62 253 PRO A O 1
ATOM 1992 N N . THR A 1 254 ? -58.927 -39.961 -9.418 1.00 88.00 254 THR A N 1
ATOM 1993 C CA . THR A 1 254 ? -58.782 -40.459 -10.786 1.00 88.00 254 THR A CA 1
ATOM 1994 C C . THR A 1 254 ? -57.562 -39.836 -11.476 1.00 88.00 254 THR A C 1
ATOM 1996 O O . THR A 1 254 ? -57.012 -38.821 -11.046 1.00 88.00 254 THR A O 1
ATOM 1999 N N . GLU A 1 255 ? -57.094 -40.436 -12.573 1.00 85.94 255 GLU A N 1
ATOM 2000 C CA . GLU A 1 255 ? -55.913 -39.938 -13.300 1.00 85.94 255 GLU A CA 1
ATOM 2001 C C . GLU A 1 255 ? -56.098 -38.529 -13.888 1.00 85.94 255 GLU A C 1
ATOM 2003 O O . GLU A 1 255 ? -55.114 -37.817 -14.089 1.00 85.94 255 GLU A O 1
ATOM 2008 N N . GLN A 1 256 ? -57.342 -38.129 -14.167 1.00 87.19 256 GLN A N 1
ATOM 2009 C CA . GLN A 1 256 ? -57.683 -36.795 -14.666 1.00 87.19 256 GLN A CA 1
ATOM 2010 C C . GLN A 1 256 ? -57.573 -35.757 -13.543 1.00 87.19 256 GLN A C 1
ATOM 2012 O O . GLN A 1 256 ? -56.848 -34.776 -13.685 1.00 87.19 256 GLN A O 1
ATOM 2017 N N . GLU A 1 257 ? -58.165 -36.045 -12.384 1.00 85.56 257 GLU A N 1
ATOM 2018 C CA . GLU A 1 257 ? -58.138 -35.170 -11.204 1.00 85.56 257 GLU A CA 1
ATOM 2019 C C . GLU A 1 257 ? -56.723 -34.972 -10.645 1.00 85.56 257 GLU A C 1
ATOM 2021 O O . GLU A 1 257 ? -56.402 -33.907 -10.125 1.00 85.56 257 GLU A O 1
ATOM 2026 N N . ARG A 1 258 ? -55.838 -35.973 -10.769 1.00 84.75 258 ARG A N 1
ATOM 2027 C CA . ARG A 1 258 ? -54.424 -35.824 -10.375 1.00 84.75 258 ARG A CA 1
ATOM 2028 C C . ARG A 1 258 ? -53.691 -34.788 -11.220 1.00 84.75 258 ARG A C 1
ATOM 2030 O O . ARG A 1 258 ? -52.927 -34.008 -10.668 1.00 84.75 258 ARG A O 1
ATOM 2037 N N . LYS A 1 259 ? -53.933 -34.775 -12.535 1.00 87.12 259 LYS A N 1
ATOM 2038 C CA . LYS A 1 259 ? -53.327 -33.789 -13.441 1.00 87.12 259 LYS A CA 1
ATOM 2039 C C . LYS A 1 259 ? -53.844 -32.390 -13.135 1.00 87.12 259 LYS A C 1
ATOM 2041 O O . LYS A 1 259 ? -53.050 -31.476 -12.971 1.00 87.12 259 LYS A O 1
ATOM 2046 N N . GLU A 1 260 ? -55.157 -32.258 -12.956 1.00 88.19 260 GLU A N 1
ATOM 2047 C CA . GLU A 1 260 ? -55.781 -30.994 -12.554 1.00 88.19 260 GLU A CA 1
ATOM 2048 C C . GLU A 1 260 ? -55.237 -30.494 -11.205 1.00 88.19 260 GLU A C 1
ATOM 2050 O O . GLU A 1 260 ? -55.004 -29.301 -11.026 1.00 88.19 260 GLU A O 1
ATOM 2055 N N . TRP A 1 261 ? -54.975 -31.400 -10.258 1.00 86.88 261 TRP A N 1
ATOM 2056 C CA . TRP A 1 261 ? -54.373 -31.064 -8.967 1.00 86.88 261 TRP A CA 1
ATOM 2057 C C . TRP A 1 261 ? -52.918 -30.590 -9.079 1.00 86.88 261 TRP A C 1
ATOM 2059 O O . TRP A 1 261 ? -52.529 -29.651 -8.379 1.00 86.88 261 TRP A O 1
ATOM 2069 N N . ASP A 1 262 ? -52.127 -31.215 -9.954 1.00 85.62 262 ASP A N 1
ATOM 2070 C CA . ASP A 1 262 ? -50.748 -30.806 -10.234 1.00 85.62 262 ASP A CA 1
ATOM 2071 C C . ASP A 1 262 ? -50.694 -29.440 -10.942 1.00 85.62 262 ASP A C 1
ATOM 2073 O O . ASP A 1 262 ? -49.824 -28.627 -10.615 1.00 85.62 262 ASP A O 1
ATOM 2077 N N . ASP A 1 263 ? -51.655 -29.166 -11.831 1.00 90.44 263 ASP A N 1
ATOM 2078 C CA . ASP A 1 263 ? -51.787 -27.902 -12.565 1.00 90.44 263 ASP A CA 1
ATOM 2079 C C . ASP A 1 263 ? -52.244 -26.727 -11.667 1.00 90.44 263 ASP A C 1
ATOM 2081 O O . ASP A 1 263 ? -51.904 -25.572 -11.935 1.00 90.44 263 ASP A O 1
ATOM 2085 N N . MET A 1 264 ? -52.988 -26.989 -10.582 1.00 88.06 264 MET A N 1
ATOM 2086 C CA . MET A 1 264 ? -53.447 -25.960 -9.633 1.00 88.06 264 MET A CA 1
ATOM 2087 C C . MET A 1 264 ? -52.333 -25.435 -8.705 1.00 88.06 264 MET A C 1
ATOM 2089 O O . MET A 1 264 ? -51.488 -26.187 -8.204 1.00 88.06 264 MET A O 1
ATOM 2093 N N . GLU A 1 265 ? -52.384 -24.138 -8.370 1.00 86.69 265 GLU A N 1
ATOM 2094 C CA . GLU A 1 265 ? -51.460 -23.501 -7.419 1.00 86.69 265 GLU A CA 1
ATOM 2095 C C . GLU A 1 265 ? -51.676 -24.030 -5.978 1.00 86.69 265 GLU A C 1
ATOM 2097 O O . GLU A 1 265 ? -52.821 -24.229 -5.569 1.00 86.69 265 GLU A O 1
ATOM 2102 N N . PRO A 1 266 ? -50.623 -24.234 -5.151 1.00 84.38 266 PRO A N 1
ATOM 2103 C CA . PRO A 1 266 ? -50.737 -24.883 -3.836 1.00 84.38 266 PRO A CA 1
ATOM 2104 C C . PRO A 1 266 ? -51.754 -24.297 -2.845 1.00 84.38 266 PRO A C 1
ATOM 2106 O O . PRO A 1 266 ? -52.182 -25.005 -1.935 1.00 84.38 266 PRO A O 1
ATOM 2109 N N . LYS A 1 267 ? -52.122 -23.018 -2.986 1.00 84.06 267 LYS A N 1
ATOM 2110 C CA . LYS A 1 267 ? -53.088 -22.337 -2.105 1.00 84.06 267 LYS A CA 1
ATOM 2111 C C . LYS A 1 267 ? -54.545 -22.635 -2.451 1.00 84.06 267 LYS A C 1
ATOM 2113 O O . LYS A 1 267 ? -55.380 -22.591 -1.554 1.00 84.06 267 LYS A O 1
ATOM 2118 N N . ASP A 1 268 ? -54.822 -22.957 -3.710 1.00 85.06 268 ASP A N 1
ATOM 2119 C CA . ASP A 1 268 ? -56.181 -23.177 -4.215 1.00 85.06 268 ASP A CA 1
ATOM 2120 C C . ASP A 1 268 ? -56.561 -24.665 -4.224 1.00 85.06 268 ASP A C 1
ATOM 2122 O O . ASP A 1 268 ? -57.680 -25.040 -4.575 1.00 85.06 268 ASP A O 1
ATOM 2126 N N . ARG A 1 269 ? -55.639 -25.537 -3.801 1.00 84.06 269 ARG A N 1
ATOM 2127 C CA . ARG A 1 269 ? -55.863 -26.981 -3.747 1.00 84.06 269 ARG A CA 1
ATOM 2128 C C . ARG A 1 269 ? -56.850 -27.336 -2.625 1.00 84.06 269 ARG A C 1
ATOM 2130 O O . ARG A 1 269 ? -56.624 -26.951 -1.475 1.00 84.06 269 ARG A O 1
ATOM 2137 N N . PRO A 1 270 ? -57.881 -28.158 -2.900 1.00 75.75 270 PRO A N 1
ATOM 2138 C CA . PRO A 1 270 ? -58.974 -28.442 -1.958 1.00 75.75 270 PRO A CA 1
ATOM 2139 C C . PRO A 1 270 ? -58.540 -29.150 -0.659 1.00 75.75 270 PRO A C 1
ATOM 2141 O O . PRO A 1 270 ? -59.257 -29.096 0.338 1.00 75.75 270 PRO A O 1
ATOM 2144 N N . HIS A 1 271 ? -57.350 -29.760 -0.636 1.00 73.06 271 HIS A N 1
ATOM 2145 C CA . HIS A 1 271 ? -56.751 -30.416 0.537 1.00 73.06 271 HIS A CA 1
ATOM 2146 C C . HIS A 1 271 ? -55.290 -29.985 0.763 1.00 73.06 271 HIS A C 1
ATOM 2148 O O . HIS A 1 271 ? -54.474 -30.724 1.319 1.00 73.06 271 HIS A O 1
ATOM 2154 N N . GLY A 1 272 ? -54.945 -28.777 0.300 1.00 76.94 272 GLY A N 1
ATOM 2155 C CA . GLY A 1 272 ? -53.584 -28.254 0.347 1.00 76.94 272 GLY A CA 1
ATOM 2156 C C . GLY A 1 272 ? -52.606 -29.160 -0.403 1.00 76.94 272 GLY A C 1
ATOM 2157 O O . GLY A 1 272 ? -52.753 -29.401 -1.598 1.00 76.94 272 GLY A O 1
ATOM 2158 N N . LEU A 1 273 ? -51.597 -29.665 0.308 1.00 75.06 273 LEU A N 1
ATOM 2159 C CA . LEU A 1 273 ? -50.506 -30.469 -0.256 1.00 75.06 273 LEU A CA 1
ATOM 2160 C C . LEU A 1 273 ? -50.759 -31.984 -0.203 1.00 75.06 273 LEU A C 1
ATOM 2162 O O . LEU A 1 273 ? -49.965 -32.742 -0.761 1.00 75.06 273 LEU A O 1
ATOM 2166 N N . LEU A 1 274 ? -51.819 -32.439 0.473 1.00 79.88 274 LEU A N 1
ATOM 2167 C CA . LEU A 1 274 ? -52.056 -33.862 0.690 1.00 79.88 274 LEU A CA 1
ATOM 2168 C C . LEU A 1 274 ? -52.985 -34.448 -0.378 1.00 79.88 274 LEU A C 1
ATOM 2170 O O . LEU A 1 274 ? -54.117 -33.999 -0.551 1.00 79.88 274 LEU A O 1
ATOM 2174 N N . VAL A 1 275 ? -52.510 -35.501 -1.045 1.00 83.75 275 VAL A N 1
ATOM 2175 C CA . VAL A 1 275 ? -53.310 -36.331 -1.952 1.00 83.75 275 VAL A CA 1
ATOM 2176 C C . VAL A 1 275 ? -53.663 -37.634 -1.228 1.00 83.75 275 VAL A C 1
ATOM 2178 O O . VAL A 1 275 ? -52.736 -38.350 -0.832 1.00 83.75 275 VAL A O 1
ATOM 2181 N N . PRO A 1 276 ? -54.955 -37.969 -1.063 1.00 85.19 276 PRO A N 1
ATOM 2182 C CA . PRO A 1 276 ? -55.372 -39.197 -0.398 1.00 85.19 276 PRO A CA 1
ATOM 2183 C C . PRO A 1 276 ? -54.835 -40.426 -1.137 1.00 85.19 276 PRO A C 1
ATOM 2185 O O . PRO A 1 276 ? -54.967 -40.569 -2.356 1.00 85.19 276 PRO A O 1
ATOM 2188 N N . LYS A 1 277 ? -54.197 -41.318 -0.380 1.00 83.94 277 LYS A N 1
ATOM 2189 C CA . LYS A 1 277 ? -53.643 -42.585 -0.859 1.00 83.94 277 LYS A CA 1
ATOM 2190 C C . LYS A 1 277 ? -54.048 -43.679 0.108 1.00 83.94 277 LYS A C 1
ATOM 2192 O O . LYS A 1 277 ? -54.021 -43.482 1.317 1.00 83.94 277 LYS A O 1
ATOM 2197 N N . ARG A 1 278 ? -54.408 -44.831 -0.446 1.00 86.56 278 ARG A N 1
ATOM 2198 C CA . ARG A 1 278 ? -54.682 -46.033 0.329 1.00 86.56 278 ARG A CA 1
ATOM 2199 C C . ARG A 1 278 ? -53.388 -46.813 0.480 1.00 86.56 278 ARG A C 1
ATOM 2201 O O . ARG A 1 278 ? -52.742 -47.128 -0.518 1.00 86.56 278 ARG A O 1
ATOM 2208 N N . PHE A 1 279 ? -53.035 -47.103 1.721 1.00 83.50 279 PHE A N 1
ATOM 2209 C CA . PHE A 1 279 ? -51.942 -47.998 2.062 1.00 83.50 279 PHE A CA 1
ATOM 2210 C C . PHE A 1 279 ? -52.522 -49.323 2.558 1.00 83.50 279 PHE A C 1
ATOM 2212 O O . PHE A 1 279 ? -53.534 -49.339 3.258 1.00 83.50 279 PHE A O 1
ATOM 2219 N N . ASP A 1 280 ? -51.900 -50.438 2.177 1.00 83.69 280 ASP A N 1
ATOM 2220 C CA . ASP A 1 280 ? -52.380 -51.773 2.559 1.00 83.69 280 ASP A CA 1
ATOM 2221 C C . ASP A 1 280 ? -52.110 -52.094 4.038 1.00 83.69 280 ASP A C 1
ATOM 2223 O O . ASP A 1 280 ? -52.813 -52.907 4.631 1.00 83.69 280 ASP A O 1
ATOM 2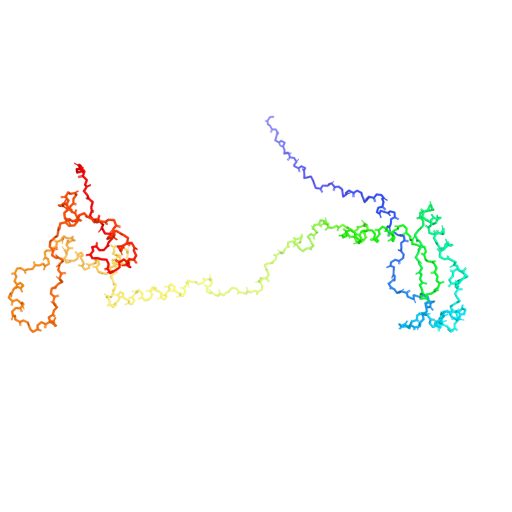227 N N . ASN A 1 281 ? -51.122 -51.422 4.638 1.00 80.31 281 ASN A N 1
ATOM 2228 C CA . ASN A 1 281 ? -50.741 -51.542 6.042 1.00 80.31 281 ASN A CA 1
ATOM 2229 C C . ASN A 1 281 ? -50.571 -50.147 6.661 1.00 80.31 281 ASN A C 1
ATOM 2231 O O . ASN A 1 281 ? -50.302 -49.180 5.941 1.00 80.31 281 ASN A O 1
ATOM 2235 N N . LEU A 1 282 ? -50.727 -50.075 7.985 1.00 72.75 282 LEU A N 1
ATOM 2236 C CA . LEU A 1 282 ? -50.476 -48.871 8.781 1.00 72.75 282 LEU A CA 1
ATOM 2237 C C . LEU A 1 282 ? -48.973 -48.597 8.945 1.00 72.75 282 LEU A C 1
ATOM 2239 O O . LEU A 1 282 ? -48.207 -49.588 9.018 1.00 72.75 282 LEU A O 1
#

Sequence (282 aa):
KAETEEAGGTTPDDAAPPPPDPIAAAYLHADDLSSDDEDENGVQNRIGRVPLHWYDEYDHIGYDMTGSKVIKSATGSAAEDALDRALRNEDDRAEGKFVVRDALNARDVVLTDRQVELIRRVQMGAYAHPEHEAHPDYVDYYSGVPEKSGLNSGAHPPKARFQPSRREKMQVRRLLHRLKCGSITMDFLTGRVRDMNDLVKRRDGTTDEPFLLWKGDEEDELANRKGPQHIAAPKVPPPGHAESYVPPEEYLPTEQERKEWDDMEPKDRPHGLLVPKRFDNL

InterPro domains:
  IPR012953 BOP1, N-terminal domain [PF08145] (55-282)
  IPR012953 BOP1, N-terminal domain [SM01035] (55-282)
  IPR028598 WD repeat BOP1/Erb1 [PTHR17605] (30-282)

Organism: Trieres chinensis (NCBI:txid1514140)

Radius of gyration: 52.29 Å; chains: 1; bounding box: 108×76×110 Å